Protein AF-A0A9D0UP54-F1 (afdb_monomer_lite)

Foldseek 3Di:
DDDDDDDDDDDDDDDDDDDDDDDDDDPPPPPPPPDDPDDPDPPCVVVPPPPPDQPADPVVVVDPDPDDDDAAADQFAALVVVLVDCDFFPPWHLFDWDDDVLAIDGDDTAQCVHPPQHEDDDQRPPDHLNRLSNDDPCPRHFLSSLLSRLSRRQRVQPSRFNAHSVRSNVLVVCCNVVVDHSVRSNVVSVSRHD

Structure (mmCIF, N/CA/C/O backbone):
data_AF-A0A9D0UP54-F1
#
_entry.id   AF-A0A9D0UP54-F1
#
loop_
_atom_site.group_PDB
_atom_site.id
_atom_site.type_symbol
_atom_site.label_atom_id
_atom_site.label_alt_id
_atom_site.label_comp_id
_atom_site.label_asym_id
_atom_site.label_entity_id
_atom_site.label_seq_id
_atom_site.pdbx_PDB_ins_code
_atom_site.Cartn_x
_atom_site.Cartn_y
_atom_site.Cartn_z
_atom_site.occupancy
_atom_site.B_iso_or_equiv
_atom_site.auth_seq_id
_atom_site.auth_comp_id
_atom_site.auth_asym_id
_atom_site.auth_atom_id
_atom_site.pdbx_PDB_model_num
ATOM 1 N N . MET A 1 1 ? -89.322 -45.031 -5.281 1.00 35.88 1 MET A N 1
ATOM 2 C CA . MET A 1 1 ? -89.678 -45.342 -6.677 1.00 35.88 1 MET A CA 1
ATOM 3 C C . MET A 1 1 ? -88.460 -45.247 -7.592 1.00 35.88 1 MET A C 1
ATOM 5 O O . MET A 1 1 ? -88.349 -44.273 -8.318 1.00 35.88 1 MET A O 1
ATOM 9 N N . ASP A 1 2 ? -87.508 -46.190 -7.596 1.00 39.09 2 ASP A N 1
ATOM 10 C CA . ASP A 1 2 ? -87.124 -47.196 -6.579 1.00 39.09 2 ASP A CA 1
ATOM 11 C C . ASP A 1 2 ? -85.694 -47.736 -6.821 1.00 39.09 2 ASP A C 1
ATOM 13 O O . ASP A 1 2 ? -85.201 -47.693 -7.940 1.00 39.09 2 ASP A O 1
ATOM 17 N N . GLN A 1 3 ? -85.064 -48.198 -5.729 1.00 38.16 3 GLN A N 1
ATOM 18 C CA . GLN A 1 3 ? -84.148 -49.353 -5.572 1.00 38.16 3 GLN A CA 1
ATOM 19 C C . GLN A 1 3 ? -83.095 -49.677 -6.675 1.00 38.16 3 GLN A C 1
ATOM 21 O O . GLN A 1 3 ? -83.450 -50.050 -7.782 1.00 38.16 3 GLN A O 1
ATOM 26 N N . GLN A 1 4 ? -81.783 -49.552 -6.375 1.00 41.97 4 GLN A N 1
ATOM 27 C CA . GLN A 1 4 ? -80.824 -50.652 -6.030 1.00 41.97 4 GLN A CA 1
ATOM 28 C C . GLN A 1 4 ? -80.207 -51.384 -7.262 1.00 41.97 4 GLN A C 1
ATOM 30 O O . GLN A 1 4 ? -80.728 -51.252 -8.359 1.00 41.97 4 GLN A O 1
ATOM 35 N N . HIS A 1 5 ? -79.074 -52.114 -7.210 1.00 38.25 5 HIS A N 1
ATOM 36 C CA . HIS A 1 5 ? -78.206 -52.587 -6.105 1.00 38.25 5 HIS A CA 1
ATOM 37 C C . HIS A 1 5 ? -76.699 -52.612 -6.514 1.00 38.25 5 HIS A C 1
ATOM 39 O O . HIS A 1 5 ? -76.382 -52.384 -7.680 1.00 38.25 5 HIS A O 1
ATOM 45 N N . ASN A 1 6 ? -75.789 -52.901 -5.568 1.00 42.97 6 ASN A N 1
ATOM 46 C CA . ASN A 1 6 ? -74.314 -52.902 -5.721 1.00 42.97 6 ASN A CA 1
ATOM 47 C C . ASN A 1 6 ? -73.701 -54.241 -6.210 1.00 42.97 6 ASN A C 1
ATOM 49 O O . ASN A 1 6 ? -74.421 -55.231 -6.346 1.00 42.97 6 ASN A O 1
ATOM 53 N N . ASN A 1 7 ? -72.373 -54.241 -6.455 1.00 39.09 7 ASN A N 1
ATOM 54 C CA . ASN A 1 7 ? -71.297 -55.068 -5.828 1.00 39.09 7 ASN A CA 1
ATOM 55 C C . ASN A 1 7 ? -69.961 -54.769 -6.593 1.00 39.09 7 ASN A C 1
ATOM 57 O O . ASN A 1 7 ? -70.008 -54.720 -7.821 1.00 39.09 7 ASN A O 1
ATOM 61 N N . ASP A 1 8 ? -68.792 -54.386 -6.036 1.00 39.44 8 ASP A N 1
ATOM 62 C CA . ASP A 1 8 ? -67.936 -54.910 -4.927 1.00 39.44 8 ASP A CA 1
ATOM 63 C C . ASP A 1 8 ? -67.194 -56.220 -5.331 1.00 39.44 8 ASP A C 1
ATOM 65 O O . ASP A 1 8 ?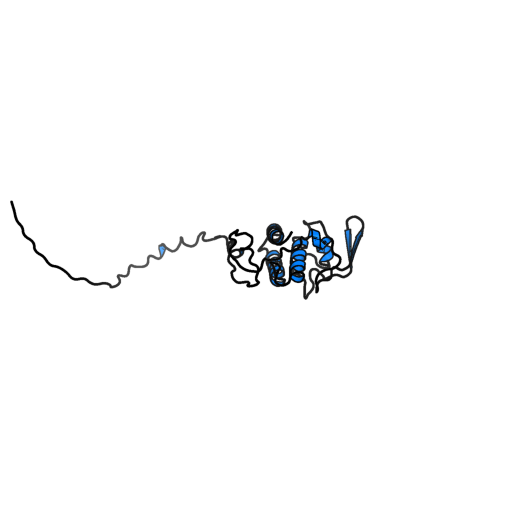 -67.851 -57.096 -5.890 1.00 39.44 8 ASP A O 1
ATOM 69 N N . GLU A 1 9 ? -65.881 -56.506 -5.155 1.00 43.44 9 GLU A N 1
ATOM 70 C CA . GLU A 1 9 ? -64.597 -55.884 -4.674 1.00 43.44 9 GLU A CA 1
ATOM 71 C C . GLU A 1 9 ? -63.415 -56.749 -5.263 1.00 43.44 9 GLU A C 1
ATOM 73 O O . GLU A 1 9 ? -63.687 -57.861 -5.719 1.00 43.44 9 GLU A O 1
ATOM 78 N N . ASP A 1 10 ? -62.091 -56.470 -5.298 1.00 37.31 10 ASP A N 1
ATOM 79 C CA . ASP A 1 10 ? -61.204 -55.280 -5.166 1.00 37.31 10 ASP A CA 1
ATOM 80 C C . ASP A 1 10 ? -59.847 -55.521 -5.936 1.00 37.31 10 ASP A C 1
ATOM 82 O O . ASP A 1 10 ? -59.851 -55.495 -7.169 1.00 37.31 10 ASP A O 1
ATOM 86 N N . ALA A 1 11 ? -58.689 -55.760 -5.275 1.00 40.12 11 ALA A N 1
ATOM 87 C CA . ALA A 1 11 ? -57.321 -55.642 -5.847 1.00 40.12 11 ALA A CA 1
ATOM 88 C C . ALA A 1 11 ? -56.342 -56.806 -5.478 1.00 40.12 11 ALA A C 1
ATOM 90 O O . ALA A 1 11 ? -56.763 -57.745 -4.797 1.00 40.12 11 ALA A O 1
ATOM 91 N N . PRO A 1 12 ? -55.056 -56.834 -5.953 1.00 41.00 12 PRO A N 1
ATOM 92 C CA . PRO A 1 12 ? -53.969 -55.992 -5.390 1.00 41.00 12 PRO A CA 1
ATOM 93 C C . PRO A 1 12 ? -52.840 -55.517 -6.369 1.00 41.00 12 PRO A C 1
ATOM 95 O O . PRO A 1 12 ? -52.752 -55.929 -7.521 1.00 41.00 12 PRO A O 1
ATOM 98 N N . LYS A 1 13 ? -51.909 -54.673 -5.871 1.00 41.22 13 LYS A N 1
ATOM 99 C CA . LYS A 1 13 ? -50.563 -54.334 -6.445 1.00 41.22 13 LYS A CA 1
ATOM 100 C C . LYS A 1 13 ? -49.469 -55.235 -5.809 1.00 41.22 13 LYS A C 1
ATOM 102 O O . LYS A 1 13 ? -49.734 -55.669 -4.687 1.00 41.22 13 LYS A O 1
ATOM 107 N N . PRO A 1 14 ? -48.255 -55.505 -6.385 1.00 41.16 14 PRO A N 1
ATOM 108 C CA . PRO A 1 14 ? -47.336 -54.642 -7.181 1.00 41.16 14 PRO A CA 1
ATOM 109 C C . PRO A 1 14 ? -46.913 -55.304 -8.546 1.00 41.16 14 PRO A C 1
ATOM 111 O O . PRO A 1 14 ? -47.810 -55.864 -9.159 1.00 41.16 14 PRO A O 1
ATOM 114 N N . SER A 1 15 ? -45.710 -55.285 -9.178 1.00 35.00 15 SER A N 1
ATOM 115 C CA . SER A 1 15 ? -44.307 -54.867 -8.882 1.00 35.00 15 SER A CA 1
ATOM 116 C C . SER A 1 15 ? -43.440 -54.572 -10.154 1.00 35.00 15 SER A C 1
ATOM 118 O O . SER A 1 15 ? -43.970 -54.493 -11.258 1.00 35.00 15 SER A O 1
ATOM 120 N N . VAL A 1 16 ? -42.123 -54.323 -9.981 1.00 41.22 16 VAL A N 1
ATOM 121 C CA . VAL A 1 16 ? -41.093 -53.756 -10.915 1.00 41.22 16 VAL A CA 1
ATOM 122 C C . VAL A 1 16 ? -39.679 -54.195 -10.414 1.00 41.22 16 VAL A C 1
ATOM 124 O O . VAL A 1 16 ? -39.618 -54.431 -9.202 1.00 41.22 16 VAL A O 1
ATOM 127 N N . PRO A 1 17 ? -38.534 -54.253 -11.171 1.00 47.16 17 PRO A N 1
ATOM 128 C CA . PRO A 1 17 ? -38.210 -54.031 -12.612 1.00 47.16 17 PRO A CA 1
ATOM 129 C C . PRO A 1 17 ? -37.503 -55.244 -13.311 1.00 47.16 17 PRO A C 1
ATOM 131 O O . PRO A 1 17 ? -37.316 -56.267 -12.663 1.00 47.16 17 PRO A O 1
ATOM 134 N N . ALA A 1 18 ? -36.994 -55.098 -14.563 1.00 35.91 18 ALA A N 1
ATOM 135 C CA . ALA A 1 18 ? -35.631 -55.547 -14.982 1.00 35.91 18 ALA A CA 1
ATOM 136 C C . ALA A 1 18 ? -35.197 -55.200 -16.445 1.00 35.91 18 ALA A C 1
ATOM 138 O O . ALA A 1 18 ? -36.006 -55.078 -17.354 1.00 35.91 18 ALA A O 1
ATOM 139 N N . GLN A 1 19 ? -33.871 -55.079 -16.590 1.00 31.38 19 GLN A N 1
ATOM 140 C CA . GLN A 1 19 ? -32.915 -54.770 -17.679 1.00 31.38 19 GLN A CA 1
ATOM 141 C C . GLN A 1 19 ? -33.052 -55.206 -19.174 1.00 31.38 19 GLN A C 1
ATOM 143 O O . GLN A 1 19 ? -33.603 -56.240 -19.524 1.00 31.38 19 GLN A O 1
ATOM 148 N N . ASP A 1 20 ? -32.317 -54.421 -19.989 1.00 35.28 20 ASP A N 1
ATOM 149 C CA . ASP A 1 20 ? -31.461 -54.725 -21.165 1.00 35.28 20 ASP A CA 1
ATOM 150 C C . ASP A 1 20 ? -31.966 -55.277 -22.517 1.00 35.28 20 ASP A C 1
ATOM 152 O O . ASP A 1 20 ? -32.527 -56.358 -22.662 1.00 35.28 20 ASP A O 1
ATOM 156 N N . THR A 1 21 ? -31.530 -54.584 -23.580 1.00 35.91 21 THR A N 1
ATOM 157 C CA . THR A 1 21 ? -31.178 -55.166 -24.889 1.00 35.91 21 THR A CA 1
ATOM 158 C C . THR A 1 21 ? -30.117 -54.280 -25.558 1.00 35.91 21 THR A C 1
ATOM 160 O O . THR A 1 21 ? -30.376 -53.115 -25.868 1.00 35.91 21 THR A O 1
ATOM 163 N N . HIS A 1 22 ? -28.919 -54.822 -25.803 1.00 39.44 22 HIS A N 1
ATOM 164 C CA . HIS A 1 22 ? -27.820 -54.100 -26.457 1.00 39.44 22 HIS A CA 1
ATOM 165 C C . HIS A 1 22 ? -28.211 -53.585 -27.857 1.00 39.44 22 HIS A C 1
ATOM 167 O O . HIS A 1 22 ? -28.637 -54.360 -28.714 1.00 39.44 22 HIS A O 1
ATOM 173 N N . LYS A 1 23 ? -27.951 -52.300 -28.137 1.00 45.25 23 LYS A N 1
ATOM 174 C CA . LYS A 1 23 ? -27.894 -51.763 -29.509 1.00 45.25 23 LYS A CA 1
ATOM 175 C C . LYS A 1 23 ? -26.437 -51.539 -29.940 1.00 45.25 23 LYS A C 1
ATOM 177 O O . LYS A 1 23 ? -25.661 -51.023 -29.135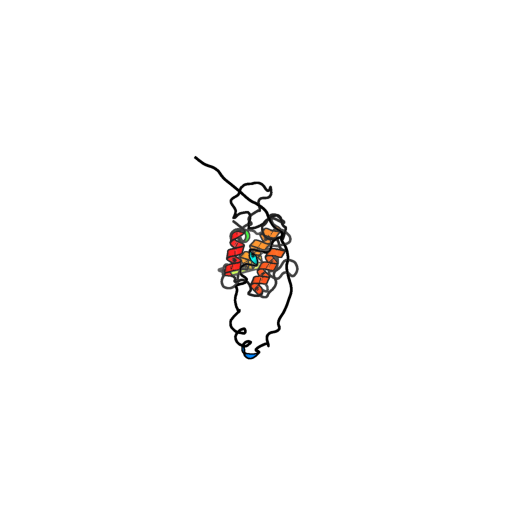 1.00 45.25 23 LYS A O 1
ATOM 182 N N . PRO A 1 24 ? -26.051 -51.883 -31.186 1.00 46.53 24 PRO A N 1
ATOM 183 C CA . PRO A 1 24 ? -24.706 -51.622 -31.692 1.00 46.53 24 PRO A CA 1
ATOM 184 C C . PRO A 1 24 ? -24.334 -50.134 -31.642 1.00 46.53 24 PRO A C 1
ATOM 186 O O . PRO A 1 24 ? -25.125 -49.265 -32.009 1.00 46.53 24 PRO A O 1
ATOM 189 N N . PHE A 1 25 ? -23.110 -49.852 -31.202 1.00 45.56 25 PHE A N 1
ATOM 190 C CA . PHE A 1 25 ? -22.557 -48.503 -31.121 1.00 45.56 25 PHE A CA 1
ATOM 191 C C . PHE A 1 25 ? -22.152 -48.007 -32.519 1.00 45.56 25 PHE A C 1
ATOM 193 O O . PHE A 1 25 ? -21.208 -48.531 -33.103 1.00 45.56 25 PHE A O 1
ATOM 200 N N . ASP A 1 26 ? -22.849 -46.995 -33.044 1.00 49.47 26 ASP A N 1
ATOM 201 C CA . ASP A 1 26 ? -22.494 -46.285 -34.284 1.00 49.47 26 ASP A CA 1
ATOM 202 C C . ASP A 1 26 ? -21.348 -45.285 -34.005 1.00 49.47 26 ASP A C 1
ATOM 204 O O . ASP A 1 26 ? -21.583 -44.234 -33.392 1.00 49.47 26 ASP A O 1
ATOM 208 N N . PRO A 1 27 ? -20.100 -45.562 -34.439 1.00 48.78 27 PRO A N 1
ATOM 209 C CA . PRO A 1 27 ? -18.958 -44.710 -34.120 1.00 48.78 27 PRO A CA 1
ATOM 210 C C . PRO A 1 27 ? -18.944 -43.405 -34.931 1.00 48.78 27 PRO A C 1
ATOM 212 O O . PRO A 1 27 ? -18.211 -42.475 -34.581 1.00 48.78 27 PRO A O 1
ATOM 215 N N . SER A 1 28 ? -19.743 -43.294 -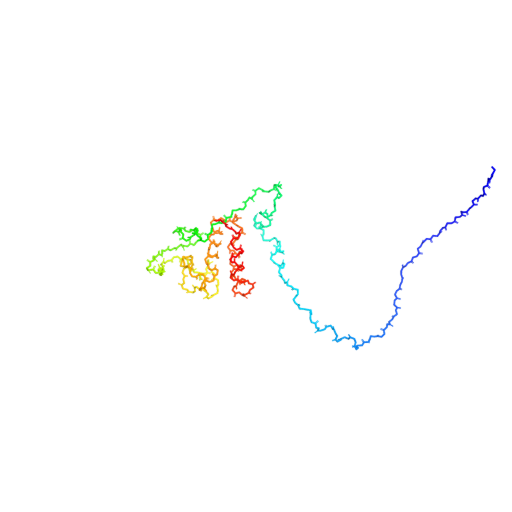35.999 1.00 46.81 28 SER A N 1
ATOM 216 C CA . SER A 1 28 ? -19.670 -42.173 -36.942 1.00 46.81 28 SER A CA 1
ATOM 217 C C . SER A 1 28 ? -20.243 -40.869 -36.377 1.00 46.81 28 SER A C 1
ATOM 219 O O . SER A 1 28 ? -19.974 -39.791 -36.910 1.00 46.81 28 SER A O 1
ATOM 221 N N . ARG A 1 29 ? -21.003 -40.931 -35.277 1.00 52.19 29 ARG A N 1
ATOM 222 C CA . ARG A 1 29 ? -21.659 -39.762 -34.657 1.00 52.19 29 ARG A CA 1
ATOM 223 C C . ARG A 1 29 ? -20.758 -38.984 -33.690 1.00 52.19 29 ARG A C 1
ATOM 225 O O . ARG A 1 29 ? -21.137 -37.915 -33.217 1.00 52.19 29 ARG A O 1
ATOM 232 N N . ARG A 1 30 ? -19.535 -39.457 -33.419 1.00 56.28 30 ARG A N 1
ATOM 233 C CA . ARG A 1 30 ? -18.634 -38.893 -32.391 1.00 56.28 30 ARG A CA 1
ATOM 234 C C . ARG A 1 30 ? -17.676 -37.797 -32.897 1.00 56.28 30 ARG A C 1
ATOM 236 O O . ARG A 1 30 ? -16.530 -37.733 -32.456 1.00 56.28 30 ARG A O 1
ATOM 243 N N . ARG A 1 31 ? -18.120 -36.931 -33.823 1.00 53.88 31 ARG A N 1
ATOM 244 C CA . ARG A 1 31 ? -17.289 -35.850 -34.416 1.00 53.88 31 ARG A CA 1
ATOM 245 C C . ARG A 1 31 ? -17.827 -34.414 -34.296 1.00 53.88 31 ARG A C 1
ATOM 247 O O . ARG A 1 31 ? -17.121 -33.498 -34.697 1.00 53.88 31 ARG A O 1
ATOM 254 N N . LEU A 1 32 ? -18.994 -34.191 -33.681 1.00 54.62 32 LEU A N 1
ATOM 255 C CA . LEU A 1 32 ? -19.574 -32.846 -33.471 1.00 54.62 32 LEU A CA 1
ATOM 256 C C . LEU A 1 32 ? -19.642 -32.400 -31.994 1.00 54.62 32 LEU A C 1
ATOM 258 O O . LEU A 1 32 ? -20.362 -31.474 -31.652 1.00 54.62 32 LEU A O 1
ATOM 262 N N . ALA A 1 33 ? -18.835 -33.015 -31.123 1.00 51.38 33 ALA A N 1
ATOM 263 C CA . ALA A 1 33 ? -18.652 -32.619 -29.718 1.00 51.38 33 ALA A CA 1
ATOM 264 C C . ALA A 1 33 ? -17.216 -32.114 -29.441 1.00 51.38 33 ALA A C 1
ATOM 266 O O . ALA A 1 33 ? -16.618 -32.418 -28.411 1.00 51.38 33 ALA A O 1
ATOM 267 N N . LYS A 1 34 ? -16.626 -31.397 -30.409 1.00 51.34 34 LYS A N 1
ATOM 268 C CA . LYS A 1 34 ? -15.273 -30.807 -30.330 1.00 51.34 34 LYS A CA 1
ATOM 269 C C . LYS A 1 34 ? -15.216 -29.342 -30.798 1.00 51.34 34 LYS A C 1
ATOM 271 O O . LYS A 1 34 ? -14.160 -28.857 -31.188 1.00 51.34 34 LYS A O 1
ATOM 276 N N . ALA A 1 35 ? -16.345 -28.638 -30.741 1.00 46.25 35 ALA A N 1
ATOM 277 C CA . ALA A 1 35 ? -16.448 -27.223 -31.081 1.00 46.25 35 ALA A CA 1
ATOM 278 C C . ALA A 1 35 ? -17.107 -26.437 -29.935 1.00 46.25 35 ALA A C 1
ATOM 280 O O . ALA A 1 35 ? -18.207 -26.774 -29.509 1.00 46.25 35 ALA A O 1
ATOM 281 N N . GLY A 1 36 ? -16.448 -25.373 -29.469 1.00 50.25 36 GLY A N 1
ATOM 282 C CA . GLY A 1 36 ? -17.135 -24.220 -28.872 1.00 50.25 36 GLY A CA 1
ATOM 283 C C . GLY A 1 36 ? -17.597 -24.278 -27.411 1.00 50.25 36 GLY A C 1
ATOM 284 O O . GLY A 1 36 ? -18.242 -23.329 -26.984 1.00 50.25 36 GLY A O 1
ATOM 285 N N . ALA A 1 37 ? -17.260 -25.295 -26.611 1.00 50.88 37 ALA A N 1
ATOM 286 C CA . ALA A 1 37 ? -17.472 -25.242 -25.155 1.00 50.88 37 ALA A CA 1
ATOM 287 C C . ALA A 1 37 ? -16.384 -24.382 -24.471 1.00 50.88 37 ALA A C 1
ATOM 289 O O . ALA A 1 37 ? -15.506 -24.900 -23.783 1.00 50.88 37 ALA A O 1
ATOM 290 N N . VAL A 1 38 ? -16.398 -23.071 -24.731 1.00 51.25 38 VAL A N 1
ATOM 291 C CA . VAL A 1 38 ? -15.386 -22.097 -24.287 1.00 51.25 38 VAL A CA 1
ATOM 292 C C . VAL A 1 38 ? -16.088 -20.848 -23.740 1.00 51.25 38 VAL A C 1
ATOM 294 O O . VAL A 1 38 ? -17.079 -20.403 -24.308 1.00 51.25 38 VAL A O 1
ATOM 297 N N . CYS A 1 39 ? -15.562 -20.287 -22.647 1.00 52.50 39 CYS A N 1
ATOM 298 C CA . CYS A 1 39 ? -16.056 -19.070 -21.985 1.00 52.50 39 CYS A CA 1
ATOM 299 C C . CYS A 1 39 ? -17.501 -19.123 -21.445 1.00 52.50 39 CYS A C 1
ATOM 301 O O . CYS A 1 39 ? -18.331 -18.274 -21.762 1.00 52.50 39 CYS A O 1
ATOM 303 N N . VAL A 1 40 ? -17.746 -20.006 -20.468 1.00 51.53 40 VAL A N 1
ATOM 304 C CA . VAL A 1 40 ? -18.494 -19.537 -19.286 1.00 51.53 40 VAL A CA 1
ATOM 305 C C . VAL A 1 40 ? -17.548 -18.594 -18.527 1.00 51.53 40 VAL A C 1
ATOM 307 O O . VAL A 1 40 ? -16.457 -19.038 -18.161 1.00 51.53 40 VAL A O 1
ATOM 310 N N . PRO A 1 41 ? -17.886 -17.311 -18.315 1.00 46.31 41 PRO A N 1
ATOM 311 C CA . PRO A 1 41 ? -17.015 -16.404 -17.579 1.00 46.31 41 PRO A CA 1
ATOM 312 C C . PRO A 1 41 ? -16.987 -16.781 -16.093 1.00 46.31 41 PRO A C 1
ATOM 314 O O . PRO A 1 41 ? -18.016 -16.785 -15.419 1.00 46.31 41 PRO A O 1
ATOM 317 N N . LEU A 1 42 ? -15.792 -17.036 -15.557 1.00 52.91 42 LEU A N 1
ATOM 318 C CA . LEU A 1 42 ? -15.535 -17.340 -14.139 1.00 52.91 42 LEU A CA 1
ATOM 319 C C . LEU A 1 42 ? -15.625 -16.087 -13.233 1.00 52.91 42 LEU A C 1
ATOM 321 O O . LEU A 1 42 ? -14.904 -15.939 -12.255 1.00 52.91 42 LEU A O 1
ATOM 325 N N . LEU A 1 43 ? -16.553 -15.175 -13.533 1.00 52.34 43 LEU A N 1
ATOM 326 C CA . LEU A 1 43 ? -16.745 -13.910 -12.811 1.00 52.34 43 LEU A CA 1
ATOM 327 C C . LEU A 1 43 ? -17.512 -14.062 -11.481 1.00 52.34 43 LEU A C 1
ATOM 329 O O . LEU A 1 43 ? -17.663 -13.093 -10.745 1.00 52.34 43 LEU A O 1
ATOM 333 N N . MET A 1 44 ? -17.971 -15.270 -11.130 1.00 49.72 44 MET A N 1
ATOM 334 C CA . MET A 1 44 ? -18.644 -15.536 -9.846 1.00 49.72 44 MET A CA 1
ATOM 335 C C . MET A 1 44 ? -17.711 -16.032 -8.725 1.00 49.72 44 MET A C 1
ATOM 337 O O . MET A 1 44 ? -18.140 -16.117 -7.575 1.00 49.72 44 MET A O 1
ATOM 341 N N . THR A 1 45 ? -16.428 -16.303 -8.995 1.00 49.22 45 THR A N 1
ATOM 342 C CA . THR A 1 45 ? -15.472 -16.802 -7.978 1.00 49.22 45 THR A CA 1
ATOM 343 C C . THR A 1 45 ? -14.858 -15.739 -7.060 1.00 49.22 45 THR A C 1
ATOM 345 O O . THR A 1 45 ? -14.019 -16.087 -6.231 1.00 49.22 45 THR A O 1
ATOM 348 N N . LEU A 1 46 ? -15.289 -14.472 -7.142 1.00 49.88 46 LEU A N 1
ATOM 349 C CA . LEU A 1 46 ? -15.024 -13.468 -6.095 1.00 49.88 46 LEU A CA 1
ATOM 350 C C . LEU A 1 46 ? -16.244 -13.234 -5.186 1.00 49.88 46 LEU A C 1
ATOM 352 O O . LEU A 1 46 ? -16.086 -13.089 -3.980 1.00 49.88 46 LEU A O 1
ATOM 356 N N . ALA A 1 47 ? -17.462 -13.303 -5.735 1.00 44.31 47 ALA A N 1
ATOM 357 C CA . ALA A 1 47 ? -18.705 -13.226 -4.959 1.00 44.31 47 ALA A CA 1
ATOM 358 C C . ALA A 1 47 ? -18.962 -14.471 -4.085 1.00 44.31 47 ALA A C 1
ATOM 360 O O . ALA A 1 47 ? -19.799 -14.430 -3.189 1.00 44.31 47 ALA A O 1
ATOM 361 N N . ASN A 1 48 ? -18.263 -15.582 -4.354 1.00 47.22 48 ASN A N 1
ATOM 362 C CA . ASN A 1 48 ? -18.545 -16.890 -3.763 1.00 47.22 48 ASN A CA 1
ATOM 363 C C . ASN A 1 48 ? -17.298 -17.579 -3.162 1.00 47.22 48 ASN A C 1
ATOM 365 O O . ASN A 1 48 ? -17.115 -18.787 -3.313 1.00 47.22 48 ASN A O 1
ATOM 369 N N . ARG A 1 49 ? -16.431 -16.812 -2.477 1.00 52.12 49 ARG A N 1
ATOM 370 C CA . ARG A 1 49 ? -15.434 -17.335 -1.515 1.00 52.12 49 ARG A CA 1
ATOM 371 C C . ARG A 1 49 ? -15.959 -17.153 -0.073 1.00 52.12 49 ARG A C 1
ATOM 373 O O . ARG A 1 49 ? -15.548 -16.203 0.593 1.00 52.12 49 ARG A O 1
ATOM 380 N N . PRO A 1 50 ? -16.875 -18.001 0.436 1.00 51.16 50 PRO A N 1
ATOM 381 C CA . PRO A 1 50 ? -17.227 -17.967 1.854 1.00 51.16 50 PRO A CA 1
ATOM 382 C C . PRO A 1 50 ? -16.013 -18.333 2.730 1.00 51.16 50 PRO A C 1
ATOM 384 O O . PRO A 1 50 ? -15.121 -19.061 2.300 1.00 51.16 50 PRO A O 1
ATOM 387 N N . ALA A 1 51 ? -16.021 -17.865 3.981 1.00 48.06 51 ALA A N 1
ATOM 388 C CA . ALA A 1 51 ? -15.075 -18.238 5.041 1.00 48.06 51 ALA A CA 1
ATOM 389 C C . ALA A 1 51 ? -13.589 -17.827 4.870 1.00 48.06 51 ALA A C 1
ATOM 391 O O . ALA A 1 51 ? -12.691 -18.573 5.254 1.00 48.06 51 ALA A O 1
ATOM 392 N N . TRP A 1 52 ? -13.313 -16.585 4.455 1.00 47.53 52 TRP A N 1
ATOM 393 C CA . TRP A 1 52 ? -12.154 -15.851 5.005 1.00 47.53 52 TRP A CA 1
ATOM 394 C C . TRP A 1 52 ? -12.616 -15.149 6.290 1.00 47.53 52 TRP A C 1
ATOM 396 O O . TRP A 1 52 ? -12.998 -13.982 6.278 1.00 47.53 52 TRP A O 1
ATOM 406 N N . ALA A 1 53 ? -12.698 -15.916 7.382 1.00 40.81 53 ALA A N 1
ATOM 407 C CA . ALA A 1 53 ? -13.435 -15.561 8.598 1.00 40.81 53 ALA A CA 1
ATOM 408 C C . ALA A 1 53 ? -12.689 -14.582 9.529 1.00 40.81 53 ALA A C 1
ATOM 410 O O . ALA A 1 53 ? -12.366 -14.903 10.670 1.00 40.81 53 ALA A O 1
ATOM 411 N N . HIS A 1 54 ? -12.481 -13.360 9.047 1.00 49.50 54 HIS A N 1
ATOM 412 C CA . HIS A 1 54 ? -12.424 -12.175 9.907 1.00 49.50 54 HIS A CA 1
ATOM 413 C C . HIS A 1 54 ? -13.838 -11.576 9.987 1.00 49.50 54 HIS A C 1
ATOM 415 O O . HIS A 1 54 ? -14.680 -11.883 9.141 1.00 49.50 54 HIS A O 1
ATOM 421 N N . HIS A 1 55 ? -14.143 -10.752 10.994 1.00 53.56 55 HIS A N 1
ATOM 422 C CA . HIS A 1 55 ? -15.530 -10.370 11.323 1.00 53.56 55 HIS A CA 1
ATOM 423 C C . HIS A 1 55 ? -16.247 -9.488 10.277 1.00 53.56 55 HIS A C 1
ATOM 425 O O . HIS A 1 55 ? -17.395 -9.104 10.485 1.00 53.56 55 HIS A O 1
ATOM 431 N N . CYS A 1 56 ? -15.604 -9.201 9.142 1.00 58.56 56 CYS A N 1
ATOM 432 C CA . CYS A 1 56 ? -16.020 -8.196 8.178 1.00 58.56 56 CYS A CA 1
ATOM 433 C C . CYS A 1 56 ? -16.230 -8.746 6.766 1.00 58.56 56 CYS A C 1
ATOM 435 O O . CYS A 1 56 ? -15.310 -8.801 5.953 1.00 58.56 56 CYS A O 1
ATOM 437 N N . SER A 1 57 ? -17.482 -9.093 6.452 1.00 55.97 57 SER A N 1
ATOM 438 C CA . SER A 1 57 ? -17.910 -9.386 5.080 1.00 55.97 57 SER A CA 1
ATOM 439 C C . SER A 1 57 ? -18.425 -8.129 4.378 1.00 55.97 57 SER A C 1
ATOM 441 O O . SER A 1 57 ? -19.350 -7.473 4.862 1.00 55.97 57 SER A O 1
ATOM 443 N N . LEU A 1 58 ? -17.928 -7.869 3.163 1.00 53.69 58 LEU A N 1
ATOM 444 C CA . LEU A 1 58 ? -18.481 -6.850 2.258 1.00 53.69 58 LEU A CA 1
ATOM 445 C C . LEU A 1 58 ? -19.976 -7.079 1.939 1.00 53.69 58 LEU A C 1
ATOM 447 O O . LEU A 1 58 ? -20.672 -6.141 1.571 1.00 53.69 58 LEU A O 1
ATOM 451 N N . SER A 1 59 ? -20.512 -8.289 2.130 1.00 51.31 59 SER A N 1
ATOM 452 C CA . SER A 1 59 ? -21.943 -8.556 1.929 1.00 51.31 59 SER A CA 1
ATOM 453 C C . SER A 1 59 ? -22.860 -7.895 2.970 1.00 51.31 59 SER A C 1
ATOM 455 O O . SER A 1 59 ? -24.064 -7.810 2.738 1.00 51.31 59 SER A O 1
ATOM 457 N N . GLN A 1 60 ? -22.336 -7.456 4.123 1.00 48.75 60 GLN A N 1
ATOM 458 C CA . GLN A 1 60 ? -23.165 -6.927 5.215 1.00 48.75 60 GLN A CA 1
ATOM 459 C C . GLN A 1 60 ? -23.495 -5.433 5.069 1.00 48.75 60 GLN A C 1
ATOM 461 O O . GLN A 1 60 ? -24.605 -5.040 5.411 1.00 48.75 60 GLN A O 1
ATOM 466 N N . TRP A 1 61 ? -22.605 -4.602 4.509 1.00 48.97 61 TRP A N 1
ATOM 467 C CA . TRP A 1 61 ? -22.894 -3.165 4.332 1.00 48.97 61 TRP A CA 1
ATOM 468 C C . TRP A 1 61 ? -23.859 -2.874 3.174 1.00 48.97 61 TRP A C 1
ATOM 470 O O . TRP A 1 61 ? -24.533 -1.847 3.179 1.00 48.97 61 TRP A O 1
ATOM 480 N N . GLN A 1 62 ? -23.971 -3.788 2.205 1.00 47.62 62 GLN A N 1
ATOM 481 C CA . GLN A 1 62 ? -24.864 -3.649 1.049 1.00 47.62 62 GLN A CA 1
ATOM 482 C C . GLN A 1 62 ? -26.289 -4.196 1.300 1.00 47.62 62 GLN A C 1
ATOM 484 O O . GLN A 1 62 ? -27.176 -4.021 0.466 1.00 47.62 62 GLN A O 1
ATOM 489 N N . SER A 1 63 ? -26.533 -4.846 2.445 1.00 48.19 63 SER A N 1
ATOM 490 C CA . SER A 1 63 ? -27.808 -5.488 2.793 1.00 48.19 63 SER A CA 1
ATOM 491 C C . SER A 1 63 ? -28.479 -4.780 3.973 1.00 48.19 63 SER A C 1
ATOM 493 O O . SER A 1 63 ? -28.162 -5.050 5.129 1.00 48.19 63 SER A O 1
ATOM 495 N N . GLY A 1 64 ? -29.465 -3.921 3.694 1.00 45.25 64 GLY A N 1
ATOM 496 C CA . GLY A 1 64 ? -30.181 -3.092 4.682 1.00 45.25 64 GLY A CA 1
ATOM 497 C C . GLY A 1 64 ? -31.097 -3.824 5.682 1.00 45.25 64 GLY A C 1
ATOM 498 O O . GLY A 1 64 ? -32.077 -3.243 6.140 1.00 45.25 64 GLY A O 1
ATOM 499 N N . ASN A 1 65 ? -30.821 -5.086 6.019 1.00 47.22 65 ASN A N 1
ATOM 500 C CA . ASN A 1 65 ? -31.592 -5.864 6.988 1.00 47.22 65 ASN A CA 1
ATOM 501 C C . ASN A 1 65 ? -31.016 -5.704 8.408 1.00 47.22 65 ASN A C 1
ATOM 503 O O . ASN A 1 65 ? -30.172 -6.488 8.845 1.00 47.22 65 ASN A O 1
ATOM 507 N N . MET A 1 66 ? -31.462 -4.675 9.133 1.00 50.78 66 MET A N 1
ATOM 508 C CA . MET A 1 66 ? -31.060 -4.432 10.524 1.00 50.78 66 MET A CA 1
ATOM 509 C C . MET A 1 66 ? -31.657 -5.480 11.479 1.00 50.78 66 MET A C 1
ATOM 511 O O . MET A 1 66 ? -32.729 -5.291 12.050 1.00 50.78 66 MET A O 1
ATOM 515 N N . SER A 1 67 ? -30.949 -6.591 11.682 1.00 51.34 67 SER A N 1
ATOM 516 C CA . SER A 1 67 ? -31.281 -7.611 12.688 1.00 51.34 67 SER A CA 1
ATOM 517 C C . SER A 1 67 ? -30.022 -8.275 13.252 1.00 51.34 67 SER A C 1
ATOM 519 O O . SER A 1 67 ? -29.718 -9.414 12.932 1.00 51.34 67 SER A O 1
ATOM 521 N N . GLN A 1 68 ? -29.319 -7.520 14.107 1.00 48.56 68 GLN A N 1
ATOM 522 C CA . GLN A 1 68 ? -28.251 -7.952 15.026 1.00 48.56 68 GLN A CA 1
ATOM 523 C C . GLN A 1 68 ? -27.082 -8.772 14.441 1.00 48.56 68 GLN A C 1
ATOM 525 O O . GLN A 1 68 ? -27.186 -9.976 14.276 1.00 48.56 68 GLN A O 1
ATOM 530 N N . HIS A 1 69 ? -25.895 -8.163 14.361 1.00 43.03 69 HIS A N 1
ATOM 531 C CA . HIS A 1 69 ? -24.666 -8.755 14.913 1.00 43.03 69 HIS A CA 1
ATOM 532 C C . HIS A 1 69 ? -23.702 -7.624 15.307 1.00 43.03 69 HIS A C 1
ATOM 534 O O . HIS A 1 69 ? -23.654 -6.581 14.660 1.00 43.03 69 HIS A O 1
ATOM 540 N N . ASN A 1 70 ? -22.997 -7.781 16.430 1.00 46.34 70 ASN A N 1
ATOM 541 C CA . ASN A 1 70 ? -22.483 -6.645 17.209 1.00 46.34 70 ASN A CA 1
ATOM 542 C C . ASN A 1 70 ? -21.066 -6.174 16.816 1.00 46.34 70 ASN A C 1
ATOM 544 O O . ASN A 1 70 ? -20.281 -5.803 17.685 1.00 46.34 70 ASN A O 1
ATOM 548 N N . HIS A 1 71 ? -20.730 -6.223 15.525 1.00 54.16 71 HIS A N 1
ATOM 549 C CA . HIS A 1 71 ? -19.433 -5.794 14.993 1.00 54.16 71 HIS A CA 1
ATOM 550 C C . HIS A 1 71 ? -19.659 -5.071 13.661 1.00 54.16 71 HIS A C 1
ATOM 552 O O . HIS A 1 71 ? -19.792 -5.695 12.612 1.00 54.16 71 HIS A O 1
ATOM 558 N N . LEU A 1 72 ? -19.758 -3.741 13.707 1.00 66.25 72 LEU A N 1
ATOM 559 C CA . LEU A 1 72 ? -19.704 -2.928 12.494 1.00 66.25 72 LEU A CA 1
ATOM 560 C C . LEU A 1 72 ? -18.241 -2.775 12.078 1.00 66.25 72 LEU A C 1
ATOM 562 O O . LEU A 1 72 ? -17.369 -2.580 12.922 1.00 66.25 72 LEU A O 1
ATOM 566 N N . CYS A 1 73 ? -17.990 -2.882 10.779 1.00 74.00 73 CYS A N 1
ATOM 567 C CA . CYS A 1 73 ? -16.648 -2.838 10.214 1.00 74.00 73 CYS A CA 1
ATOM 568 C C . CYS A 1 73 ? -16.172 -1.408 10.016 1.00 74.00 73 CYS A C 1
ATOM 570 O O . CYS A 1 73 ? -16.930 -0.546 9.560 1.00 74.00 73 CYS A O 1
ATOM 572 N N . THR A 1 74 ? -14.898 -1.167 10.303 1.00 84.31 74 THR A N 1
ATOM 573 C CA . THR A 1 74 ? -14.293 0.147 10.115 1.00 84.31 74 THR A CA 1
ATOM 574 C C . THR A 1 74 ? -13.915 0.313 8.649 1.00 84.31 74 THR A C 1
ATOM 576 O O . THR A 1 74 ? -12.988 -0.330 8.153 1.00 84.31 74 THR A O 1
ATOM 579 N N . LEU A 1 75 ? -14.621 1.202 7.944 1.00 89.31 75 LEU A N 1
ATOM 580 C CA . LEU A 1 75 ? -14.149 1.696 6.653 1.00 89.31 75 LEU A CA 1
ATOM 581 C C . LEU A 1 75 ? -12.821 2.432 6.863 1.00 89.31 75 LEU A C 1
ATOM 583 O O . LEU A 1 75 ? -12.675 3.266 7.767 1.00 89.31 75 LEU A O 1
ATOM 587 N N . GLY A 1 76 ? -11.848 2.092 6.023 1.00 94.25 76 GLY A N 1
ATOM 588 C CA . GLY A 1 76 ? -10.503 2.642 6.080 1.00 94.25 76 GLY A CA 1
ATOM 589 C C . GLY A 1 76 ? -10.457 4.127 5.721 1.00 94.25 76 GLY A C 1
ATOM 590 O O . GLY A 1 76 ? -11.476 4.770 5.457 1.00 94.25 76 GLY A O 1
ATOM 591 N N . LYS A 1 77 ? -9.249 4.684 5.682 1.00 96.00 77 LYS A N 1
ATOM 592 C CA . LYS A 1 77 ? -8.996 6.031 5.167 1.00 96.00 77 LYS A CA 1
ATOM 593 C C . LYS A 1 77 ? -8.528 5.963 3.721 1.00 96.00 77 LYS A C 1
ATOM 595 O O . LYS A 1 77 ? -7.737 5.090 3.351 1.00 96.00 77 LYS A O 1
ATOM 600 N N . SER A 1 78 ? -9.030 6.882 2.906 1.00 94.56 78 SER A N 1
ATOM 601 C CA . SER A 1 78 ? -8.691 6.960 1.485 1.00 94.56 78 SER A CA 1
ATOM 602 C C . SER A 1 78 ? -7.199 7.275 1.241 1.00 94.56 78 SER A C 1
ATOM 604 O O . SER A 1 78 ? -6.528 7.861 2.100 1.00 94.56 78 SER A O 1
ATOM 606 N N . PRO A 1 79 ? -6.650 6.981 0.042 1.00 93.38 79 PRO A N 1
ATOM 607 C CA . PRO A 1 79 ? -5.304 7.412 -0.350 1.00 93.38 79 PRO A CA 1
ATOM 608 C C . PRO A 1 79 ? -5.087 8.926 -0.201 1.00 93.38 79 PRO A C 1
ATOM 610 O O . PRO A 1 79 ? -3.974 9.379 0.057 1.00 93.38 79 PRO A O 1
ATOM 613 N N . GLY A 1 80 ? -6.154 9.723 -0.341 1.00 92.06 80 GLY A N 1
ATOM 614 C CA . GLY A 1 80 ? -6.134 11.168 -0.102 1.00 92.06 80 GLY A CA 1
ATOM 615 C C . GLY A 1 80 ? -5.731 11.531 1.329 1.00 92.06 80 GLY A C 1
ATOM 616 O O . GLY A 1 80 ? -4.915 12.431 1.517 1.00 92.06 80 GLY A O 1
ATOM 617 N N . TYR A 1 81 ? -6.236 10.795 2.322 1.00 94.88 81 TYR A N 1
ATOM 618 C CA . TYR A 1 81 ? -5.876 10.969 3.729 1.00 94.88 81 TYR A CA 1
ATOM 619 C C . TYR A 1 81 ? -4.414 10.581 3.983 1.00 94.88 81 TYR A C 1
ATOM 621 O O . TYR A 1 81 ? -3.647 11.399 4.494 1.00 94.88 81 TYR A O 1
ATOM 629 N N . TRP A 1 82 ? -3.995 9.377 3.578 1.00 95.19 82 TRP A N 1
ATOM 630 C CA . TRP A 1 82 ? -2.654 8.855 3.887 1.00 95.19 82 TRP A CA 1
ATOM 631 C C . TRP A 1 82 ? -1.505 9.664 3.262 1.00 95.19 82 TRP A C 1
ATOM 633 O O . TRP A 1 82 ? -0.449 9.791 3.881 1.00 95.19 82 TRP A O 1
ATOM 643 N N . LYS A 1 83 ? -1.722 10.317 2.108 1.00 91.69 83 LYS A N 1
ATOM 644 C CA . LYS A 1 83 ? -0.786 11.314 1.534 1.00 91.69 83 LYS A CA 1
ATOM 645 C C . LYS A 1 83 ? -0.423 12.440 2.518 1.00 91.69 83 LYS A C 1
ATOM 647 O O . LYS A 1 83 ? 0.690 12.957 2.457 1.00 91.69 83 LYS A O 1
ATOM 652 N N . THR A 1 84 ? -1.346 12.818 3.409 1.00 92.19 84 THR A N 1
ATOM 653 C CA . THR A 1 84 ? -1.204 13.936 4.368 1.00 92.19 84 THR A CA 1
ATOM 654 C C . THR A 1 84 ? -0.621 13.533 5.727 1.00 92.19 84 THR A C 1
ATOM 656 O O . THR A 1 84 ? -0.555 14.369 6.627 1.00 92.19 84 THR A O 1
ATOM 659 N N . LYS A 1 85 ? -0.225 12.264 5.909 1.00 93.94 85 LYS A N 1
ATOM 660 C CA . LYS A 1 85 ? 0.301 11.741 7.178 1.00 93.94 85 LYS A CA 1
ATOM 661 C C . LYS A 1 85 ? 1.789 11.413 7.084 1.00 93.94 85 LYS A C 1
ATOM 663 O O . LYS A 1 85 ? 2.203 10.640 6.224 1.00 93.94 85 LYS A O 1
ATOM 668 N N . ASP A 1 86 ? 2.554 11.979 8.015 1.00 90.62 86 ASP A N 1
ATOM 669 C CA . ASP A 1 86 ? 3.973 11.680 8.263 1.00 90.62 86 ASP A CA 1
ATOM 670 C C . ASP A 1 86 ? 4.179 10.590 9.330 1.00 90.62 86 ASP A C 1
ATOM 672 O O . ASP A 1 86 ? 5.298 10.153 9.565 1.00 90.62 86 ASP A O 1
ATOM 676 N N . THR A 1 87 ? 3.101 10.133 9.973 1.00 94.44 87 THR A N 1
ATOM 677 C CA . THR A 1 87 ? 3.102 8.991 10.896 1.00 94.44 87 THR A CA 1
ATOM 678 C C . THR A 1 87 ? 2.156 7.930 10.357 1.00 94.44 87 THR A C 1
ATOM 680 O O . THR A 1 87 ? 0.992 8.228 10.081 1.00 94.44 87 THR A O 1
ATOM 683 N N . TRP A 1 88 ? 2.670 6.715 10.185 1.00 96.44 88 TRP A N 1
ATOM 684 C CA . TRP A 1 88 ? 1.961 5.545 9.668 1.00 96.44 88 TRP A CA 1
ATOM 685 C C . TRP A 1 88 ? 1.918 4.438 10.742 1.00 96.44 88 TRP A C 1
ATOM 687 O O . TRP A 1 88 ? 2.745 4.454 11.659 1.00 96.44 88 TRP A O 1
ATOM 697 N N . PRO A 1 89 ? 0.950 3.506 10.679 1.00 97.38 89 PRO A N 1
ATOM 698 C CA . PRO A 1 89 ? 0.847 2.403 11.629 1.00 97.38 89 PRO A CA 1
ATOM 699 C C . PRO A 1 89 ? 2.025 1.425 11.508 1.00 97.38 89 PRO A C 1
ATOM 701 O O . PRO A 1 89 ? 2.410 1.004 10.416 1.00 97.38 89 PRO A O 1
ATOM 704 N N . SER A 1 90 ? 2.566 1.025 12.661 1.00 95.94 90 SER A N 1
ATOM 705 C CA . SER A 1 90 ? 3.627 0.016 12.767 1.00 95.94 90 SER A CA 1
ATOM 706 C C . SER A 1 90 ? 3.198 -1.305 12.103 1.00 95.94 90 SER A C 1
ATOM 708 O O . SER A 1 90 ? 2.063 -1.737 12.323 1.00 95.94 90 SER A O 1
ATOM 710 N N . PRO A 1 91 ? 4.064 -1.972 11.315 1.00 96.31 91 PRO A N 1
ATOM 711 C CA . PRO A 1 91 ? 5.507 -1.754 11.162 1.00 96.31 91 PRO A CA 1
ATOM 712 C C . PRO A 1 91 ? 5.898 -0.830 9.993 1.00 96.31 91 PRO A C 1
ATOM 714 O O . PRO A 1 91 ? 7.075 -0.775 9.638 1.00 96.31 91 PRO A O 1
ATOM 717 N N . LEU A 1 92 ? 4.945 -0.134 9.362 1.00 97.50 92 LEU A N 1
ATOM 718 C CA . LEU A 1 92 ? 5.210 0.682 8.178 1.00 97.50 92 LEU A CA 1
ATOM 719 C C . LEU A 1 92 ? 5.740 2.072 8.553 1.00 97.50 92 LEU A C 1
ATOM 721 O O . LEU A 1 92 ? 5.113 2.807 9.314 1.00 97.50 92 LEU A O 1
ATOM 725 N N . ASP A 1 93 ? 6.869 2.457 7.960 1.00 96.62 93 ASP A N 1
ATOM 726 C CA . ASP A 1 93 ? 7.431 3.803 8.073 1.00 96.62 93 ASP A CA 1
ATOM 727 C C . ASP A 1 93 ? 7.011 4.662 6.871 1.00 96.62 93 ASP A C 1
ATOM 729 O O . ASP A 1 93 ? 7.152 4.266 5.709 1.00 96.62 93 ASP A O 1
ATOM 733 N N . ALA A 1 94 ? 6.533 5.870 7.165 1.00 95.12 94 ALA A N 1
ATOM 734 C CA . ALA A 1 94 ? 6.230 6.901 6.182 1.00 95.12 94 ALA A CA 1
ATOM 735 C C . ALA A 1 94 ? 7.504 7.500 5.563 1.00 95.12 94 ALA A C 1
ATOM 737 O O . ALA A 1 94 ? 7.465 7.993 4.435 1.00 95.12 94 ALA A O 1
ATOM 738 N N . GLY A 1 95 ? 8.622 7.517 6.289 1.00 94.38 95 GLY A N 1
ATOM 739 C CA . GLY A 1 95 ? 9.811 8.269 5.905 1.00 94.38 95 GLY A CA 1
ATOM 740 C C . GLY A 1 95 ? 9.537 9.765 5.715 1.00 94.38 95 GLY A C 1
ATOM 741 O O . GLY A 1 95 ? 8.459 10.291 6.010 1.00 94.38 95 GLY A O 1
ATOM 742 N N . SER A 1 96 ? 10.525 10.476 5.178 1.00 93.19 96 SER A N 1
ATOM 743 C CA . SER A 1 96 ? 10.419 11.901 4.851 1.00 93.19 96 SER A CA 1
ATOM 744 C C . SER A 1 96 ? 10.401 12.110 3.342 1.00 93.19 96 SER A C 1
ATOM 746 O O . SER A 1 96 ? 11.217 11.534 2.629 1.00 93.19 96 SER A O 1
ATOM 748 N N . CYS A 1 97 ? 9.517 12.976 2.843 1.00 90.94 97 CYS A N 1
ATOM 749 C CA . CYS A 1 97 ? 9.521 13.397 1.442 1.00 90.94 97 CYS A CA 1
ATOM 750 C C . CYS A 1 97 ? 9.461 14.919 1.330 1.00 90.94 97 CYS A C 1
ATOM 752 O O . CYS A 1 97 ? 8.561 15.554 1.877 1.00 90.94 97 CYS A O 1
ATOM 754 N N . SER A 1 98 ? 10.380 15.500 0.564 1.00 90.75 98 SER A N 1
ATOM 755 C CA . SER A 1 98 ? 10.312 16.892 0.124 1.00 90.75 98 SER A CA 1
ATOM 756 C C . SER A 1 98 ? 9.778 16.973 -1.309 1.00 90.75 98 SER A C 1
ATOM 758 O O . SER A 1 98 ? 9.753 15.981 -2.044 1.00 90.75 98 SER A O 1
ATOM 760 N N . LYS A 1 99 ? 9.324 18.163 -1.715 1.00 88.38 99 LYS A N 1
ATOM 761 C CA . LYS A 1 99 ? 8.902 18.444 -3.091 1.00 88.38 99 LYS A CA 1
ATOM 762 C C . LYS A 1 99 ? 9.777 19.533 -3.699 1.00 88.38 99 LYS A C 1
ATOM 764 O O . LYS A 1 99 ? 9.986 20.575 -3.083 1.00 88.38 99 LYS A O 1
ATOM 769 N N . THR A 1 100 ? 10.244 19.319 -4.923 1.00 87.31 100 THR A N 1
ATOM 770 C CA . THR A 1 100 ? 11.050 20.284 -5.679 1.00 87.31 100 THR A CA 1
ATOM 771 C C . THR A 1 100 ? 10.460 20.432 -7.079 1.00 87.31 100 THR A C 1
ATOM 773 O O . THR A 1 100 ? 10.544 19.532 -7.915 1.00 87.31 100 THR A O 1
ATOM 776 N N . GLY A 1 101 ? 9.792 21.565 -7.320 1.00 86.31 101 GLY A N 1
ATOM 777 C CA . GLY A 1 101 ? 8.977 21.768 -8.520 1.00 86.31 101 GLY A CA 1
ATOM 778 C C . GLY A 1 101 ? 7.860 20.722 -8.607 1.00 86.31 101 GLY A C 1
ATOM 779 O O . GLY A 1 101 ? 7.044 20.602 -7.691 1.00 86.31 101 GLY A O 1
ATOM 780 N N . SER A 1 102 ? 7.831 19.950 -9.694 1.00 80.12 102 SER A N 1
ATOM 781 C CA . SER A 1 102 ? 6.870 18.851 -9.860 1.00 80.12 102 SER A CA 1
ATOM 782 C C . SER A 1 102 ? 7.288 17.538 -9.188 1.00 80.12 102 SER A C 1
ATOM 784 O O . SER A 1 102 ? 6.406 16.727 -8.922 1.00 80.12 102 SER A O 1
ATOM 786 N N . SER A 1 103 ? 8.577 17.325 -8.892 1.00 81.56 103 SER A N 1
ATOM 787 C CA . SER A 1 103 ? 9.088 16.041 -8.382 1.00 81.56 103 SER A CA 1
ATOM 788 C C . SER A 1 103 ? 9.024 15.947 -6.860 1.00 81.56 103 SER A C 1
ATOM 790 O O . SER A 1 103 ? 9.234 16.940 -6.161 1.00 81.56 103 SER A O 1
ATOM 792 N N . TYR A 1 104 ? 8.816 14.735 -6.352 1.00 86.62 104 TYR A N 1
ATOM 793 C CA . TYR A 1 104 ? 9.104 14.382 -4.963 1.00 86.62 104 TYR A CA 1
ATOM 794 C C . TYR A 1 104 ? 10.515 13.798 -4.839 1.00 86.62 104 TYR A C 1
ATOM 796 O O . TYR A 1 104 ? 11.013 13.169 -5.774 1.00 86.62 104 TYR A O 1
ATOM 804 N N . THR A 1 105 ? 11.129 13.986 -3.674 1.00 89.69 105 THR A N 1
ATOM 805 C CA . THR A 1 105 ? 12.376 13.334 -3.256 1.00 89.69 105 THR A CA 1
ATOM 806 C C . THR A 1 105 ? 12.137 12.758 -1.868 1.00 89.69 105 THR A C 1
ATOM 808 O O . THR A 1 105 ? 11.810 13.508 -0.950 1.00 89.69 105 THR A O 1
ATOM 811 N N . CYS A 1 106 ?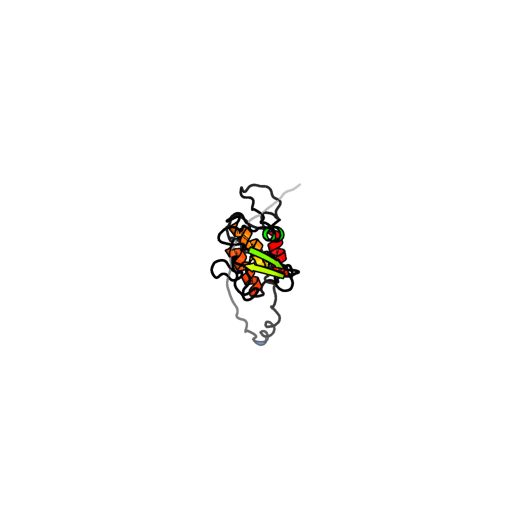 12.270 11.442 -1.711 1.00 90.44 106 CYS A N 1
ATOM 812 C CA . CYS A 1 106 ? 11.953 10.736 -0.469 1.00 90.44 106 CYS A CA 1
ATOM 813 C C . CYS A 1 106 ? 13.185 10.039 0.121 1.00 90.44 106 CYS A C 1
ATOM 815 O O . CYS A 1 106 ? 14.010 9.507 -0.621 1.00 90.44 106 CYS A O 1
ATOM 817 N N . THR A 1 107 ? 13.286 10.020 1.448 1.00 93.00 107 THR A N 1
ATOM 818 C CA . THR A 1 107 ? 14.345 9.362 2.222 1.00 93.00 107 THR A CA 1
ATOM 819 C C . THR A 1 107 ? 13.746 8.579 3.393 1.00 93.00 107 THR A C 1
ATOM 821 O O . THR A 1 107 ? 12.825 9.046 4.067 1.00 93.00 107 THR A O 1
ATOM 824 N N . GLY A 1 108 ? 14.265 7.372 3.639 1.00 93.56 108 GLY A N 1
ATOM 825 C CA . GLY A 1 108 ? 13.653 6.428 4.582 1.00 93.56 108 GLY A CA 1
ATOM 826 C C . GLY A 1 108 ? 12.281 5.927 4.111 1.00 93.56 108 GLY A C 1
ATOM 827 O O . GLY A 1 108 ? 11.958 6.000 2.920 1.00 93.56 108 GLY A O 1
ATOM 828 N N . GLY A 1 109 ? 11.471 5.439 5.051 1.00 95.00 109 GLY A N 1
ATOM 829 C CA . GLY A 1 109 ? 10.184 4.813 4.764 1.00 95.00 109 GLY A CA 1
ATOM 830 C C . GLY A 1 109 ? 10.305 3.362 4.298 1.00 95.00 109 GLY A C 1
ATOM 831 O O . GLY A 1 109 ? 11.330 2.938 3.759 1.00 95.00 109 GLY A O 1
ATOM 832 N N . THR A 1 110 ? 9.231 2.594 4.470 1.00 97.00 110 THR A N 1
ATOM 833 C CA . THR A 1 110 ? 9.154 1.217 3.964 1.00 97.00 110 THR A CA 1
ATOM 834 C C . THR A 1 110 ? 9.193 1.217 2.432 1.00 97.00 110 THR A C 1
ATOM 836 O O . THR A 1 110 ? 8.489 1.992 1.774 1.00 97.00 110 THR A O 1
ATOM 839 N N . LEU A 1 111 ? 10.026 0.354 1.843 1.00 96.31 111 LEU A N 1
ATOM 840 C CA . LEU A 1 111 ? 10.109 0.191 0.389 1.00 96.31 111 LEU A CA 1
ATOM 841 C C . LEU A 1 111 ? 8.828 -0.439 -0.165 1.00 96.31 111 LEU A C 1
ATOM 843 O O . LEU A 1 111 ? 8.211 -1.277 0.489 1.00 96.31 111 LEU A O 1
ATOM 847 N N . PHE A 1 112 ? 8.434 -0.075 -1.389 1.00 95.06 112 PHE A N 1
ATOM 848 C CA . PHE A 1 112 ? 7.263 -0.692 -2.023 1.00 95.06 112 PHE A CA 1
ATOM 849 C C . PHE A 1 112 ? 7.448 -2.212 -2.195 1.00 95.06 112 PHE A C 1
ATOM 851 O O . PHE A 1 112 ? 6.506 -2.962 -1.967 1.00 95.06 112 PHE A O 1
ATOM 858 N N . HIS A 1 113 ? 8.678 -2.659 -2.477 1.00 94.94 113 HIS A N 1
ATOM 859 C CA . HIS A 1 113 ? 9.103 -4.067 -2.449 1.00 94.94 113 HIS A CA 1
ATOM 860 C C . HIS A 1 113 ? 9.942 -4.411 -1.201 1.00 94.94 113 HIS A C 1
ATOM 862 O O . HIS A 1 113 ? 10.996 -5.040 -1.310 1.00 94.94 113 HIS A O 1
ATOM 868 N N . ASP A 1 114 ? 9.538 -3.961 -0.011 1.00 96.06 114 ASP A N 1
ATOM 869 C CA . ASP A 1 114 ? 10.127 -4.484 1.228 1.00 96.06 114 ASP A CA 1
ATOM 870 C C . ASP A 1 114 ? 9.914 -6.009 1.342 1.00 96.06 114 ASP A C 1
ATOM 872 O O . ASP A 1 114 ? 8.827 -6.515 1.069 1.00 96.06 114 ASP A O 1
ATOM 876 N N . LEU A 1 115 ? 10.947 -6.749 1.757 1.00 91.75 115 LEU A N 1
ATOM 877 C CA . LEU A 1 115 ? 10.931 -8.220 1.786 1.00 91.75 115 LEU A CA 1
ATOM 878 C C . LEU A 1 115 ? 10.013 -8.824 2.866 1.00 91.75 115 LEU A C 1
ATOM 880 O O . LEU A 1 115 ? 9.759 -10.027 2.833 1.00 91.75 115 LEU A O 1
ATOM 884 N N . THR A 1 116 ? 9.545 -8.019 3.823 1.00 94.62 116 THR A N 1
ATOM 885 C CA . THR A 1 116 ? 8.733 -8.459 4.971 1.00 94.62 116 THR A CA 1
ATOM 886 C C . THR A 1 116 ? 7.314 -7.898 4.908 1.00 94.62 116 THR A C 1
ATOM 888 O O . THR A 1 116 ? 6.354 -8.606 5.210 1.00 94.62 116 THR A O 1
ATOM 891 N N . TYR A 1 117 ? 7.182 -6.629 4.514 1.00 95.00 117 TYR A N 1
ATOM 892 C CA . TYR A 1 117 ? 5.931 -5.862 4.569 1.00 95.00 117 TYR A CA 1
ATOM 893 C C . TYR A 1 117 ? 5.509 -5.276 3.215 1.00 95.00 117 TYR A C 1
ATOM 895 O O . TYR A 1 117 ? 4.512 -4.562 3.148 1.00 95.00 117 TYR A O 1
ATOM 903 N N . GLY A 1 118 ? 6.282 -5.520 2.156 1.00 93.81 118 GLY A N 1
ATOM 904 C CA . GLY A 1 118 ? 6.062 -4.962 0.829 1.00 93.81 118 GLY A CA 1
ATOM 905 C C . GLY A 1 118 ? 5.321 -5.881 -0.139 1.00 93.81 118 GLY A C 1
ATOM 906 O O . GLY A 1 118 ? 4.921 -7.007 0.162 1.00 93.81 118 GLY A O 1
ATOM 907 N N . PHE A 1 119 ? 5.167 -5.359 -1.348 1.00 95.00 119 PHE A N 1
ATOM 908 C CA . PHE A 1 119 ? 4.509 -5.990 -2.479 1.00 95.00 119 PHE A CA 1
ATOM 909 C C . PHE A 1 119 ? 5.514 -6.696 -3.396 1.00 95.00 119 PHE A C 1
ATOM 911 O O . PHE A 1 119 ? 6.652 -6.254 -3.550 1.00 95.00 119 PHE A O 1
ATOM 918 N N . GLY A 1 120 ? 5.079 -7.764 -4.070 1.00 91.25 120 GLY A N 1
ATOM 919 C CA . GLY A 1 120 ? 5.868 -8.413 -5.121 1.00 91.25 120 GLY A CA 1
ATOM 920 C C . GLY A 1 120 ? 5.941 -7.603 -6.424 1.00 91.25 120 GLY A C 1
ATOM 921 O O . GLY A 1 120 ? 5.472 -6.469 -6.509 1.00 91.25 120 GLY A O 1
ATOM 922 N N . GLY A 1 121 ? 6.489 -8.223 -7.472 1.00 88.88 121 GLY A N 1
ATOM 923 C CA . GLY A 1 121 ? 6.524 -7.661 -8.826 1.00 88.88 121 GLY A CA 1
ATOM 924 C C . GLY A 1 121 ? 7.768 -6.822 -9.134 1.00 88.88 121 GLY A C 1
ATOM 925 O O . GLY A 1 121 ? 8.818 -6.993 -8.523 1.00 88.88 121 GLY A O 1
ATOM 926 N N . THR A 1 122 ? 7.648 -5.963 -10.152 1.00 89.00 122 THR A N 1
ATOM 927 C CA . THR A 1 122 ? 8.711 -5.041 -10.613 1.00 89.00 122 THR A CA 1
ATOM 928 C C . THR A 1 122 ? 8.201 -3.618 -10.891 1.00 89.00 122 THR A C 1
ATOM 930 O O . THR A 1 122 ? 8.960 -2.756 -11.337 1.00 89.00 122 THR A O 1
ATOM 933 N N . GLU A 1 123 ? 6.923 -3.339 -10.618 1.00 84.62 123 GLU A N 1
ATOM 934 C CA . GLU A 1 123 ? 6.409 -1.969 -10.603 1.00 84.62 123 GLU A CA 1
ATOM 935 C C . GLU A 1 123 ? 6.942 -1.245 -9.361 1.00 84.62 123 GLU A C 1
ATOM 937 O O . GLU A 1 123 ? 6.876 -1.777 -8.262 1.00 84.62 123 GLU A O 1
ATOM 942 N N . HIS A 1 124 ? 7.391 0.001 -9.506 1.00 86.81 124 HIS A N 1
ATOM 943 C CA . HIS A 1 124 ? 7.886 0.831 -8.397 1.00 86.81 124 HIS A CA 1
ATOM 944 C C . HIS A 1 124 ? 9.220 0.395 -7.736 1.00 86.81 124 HIS A C 1
ATOM 946 O O . HIS A 1 124 ? 9.532 0.864 -6.637 1.00 86.81 124 HIS A O 1
ATOM 952 N N . VAL A 1 125 ? 10.047 -0.429 -8.394 1.00 89.00 125 VAL A N 1
ATOM 953 C CA . VAL A 1 125 ? 11.393 -0.799 -7.899 1.00 89.00 125 VAL A CA 1
ATOM 954 C C . VAL A 1 125 ? 12.206 0.435 -7.481 1.00 89.00 125 VAL A C 1
ATOM 956 O O . VAL A 1 125 ? 12.364 1.383 -8.247 1.00 89.00 125 VAL A O 1
ATOM 959 N N . GLY A 1 126 ? 12.747 0.399 -6.260 1.00 88.88 126 GLY A N 1
ATOM 960 C CA . GLY A 1 126 ? 13.580 1.463 -5.686 1.00 88.88 126 GLY A CA 1
ATOM 961 C C . GLY A 1 126 ? 12.817 2.603 -4.998 1.00 88.88 126 GLY A C 1
ATOM 962 O O . GLY A 1 126 ? 13.451 3.427 -4.341 1.00 88.88 126 GLY A O 1
ATOM 963 N N . TYR A 1 127 ? 11.485 2.652 -5.087 1.00 91.69 127 TYR A N 1
ATOM 964 C CA . TYR A 1 127 ? 10.676 3.682 -4.429 1.00 91.69 127 TYR A CA 1
ATOM 965 C C . TYR A 1 127 ? 10.138 3.229 -3.064 1.00 91.69 127 TYR A C 1
ATOM 967 O O . TYR A 1 127 ? 9.807 2.059 -2.853 1.00 91.69 127 TYR A O 1
ATOM 975 N N . SER A 1 128 ? 9.997 4.178 -2.133 1.00 94.62 128 SER A N 1
ATOM 976 C CA . SER A 1 128 ? 9.252 3.952 -0.892 1.00 94.62 128 SER A CA 1
ATOM 977 C C . SER A 1 128 ? 7.745 3.964 -1.143 1.00 94.62 128 SER A C 1
ATOM 979 O O . SER A 1 128 ? 7.251 4.630 -2.059 1.00 94.62 128 SER A O 1
ATOM 981 N N . MET A 1 129 ? 6.988 3.279 -0.287 1.00 94.81 129 MET A N 1
ATOM 982 C CA . MET A 1 129 ? 5.526 3.338 -0.292 1.00 94.81 129 MET A CA 1
ATOM 983 C C . MET A 1 129 ? 5.013 4.784 -0.198 1.00 94.81 129 MET A C 1
ATOM 985 O O . MET A 1 129 ? 4.004 5.115 -0.816 1.00 94.81 129 MET A O 1
ATOM 989 N N . ARG A 1 130 ? 5.725 5.674 0.512 1.00 94.25 130 ARG A N 1
ATOM 990 C CA . ARG A 1 130 ? 5.412 7.111 0.608 1.00 94.25 130 ARG A CA 1
ATOM 991 C C . ARG A 1 130 ? 5.604 7.844 -0.719 1.00 94.25 130 ARG A C 1
ATOM 993 O O . ARG A 1 130 ? 4.754 8.659 -1.068 1.00 94.25 130 ARG A O 1
ATOM 1000 N N . PHE A 1 131 ? 6.650 7.531 -1.487 1.00 92.62 131 PHE A N 1
ATOM 1001 C CA . PHE A 1 131 ? 6.818 8.067 -2.843 1.00 92.62 131 PHE A CA 1
ATOM 1002 C C . PHE A 1 131 ? 5.656 7.628 -3.746 1.00 92.62 131 PHE A C 1
ATOM 1004 O O . PHE A 1 131 ? 4.999 8.467 -4.358 1.00 92.62 131 PHE A O 1
ATOM 1011 N N . VAL A 1 132 ? 5.343 6.326 -3.759 1.00 92.00 132 VAL A N 1
ATOM 1012 C CA . VAL A 1 132 ? 4.224 5.758 -4.535 1.00 92.00 132 VAL A CA 1
ATOM 1013 C C . VAL A 1 132 ? 2.877 6.354 -4.112 1.00 92.00 132 VAL A C 1
ATOM 1015 O O . VAL A 1 132 ? 2.033 6.648 -4.957 1.00 92.00 132 VAL A O 1
ATOM 1018 N N . MET A 1 133 ? 2.688 6.584 -2.812 1.00 91.38 133 MET A N 1
ATOM 1019 C C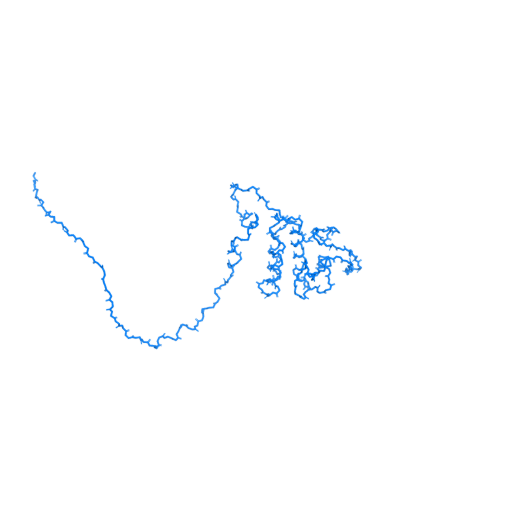A . MET A 1 133 ? 1.515 7.250 -2.253 1.00 91.38 133 MET A CA 1
ATOM 1020 C C . MET A 1 133 ? 1.425 8.714 -2.693 1.00 91.38 133 MET A C 1
ATOM 1022 O O . MET A 1 133 ? 0.337 9.159 -3.043 1.00 91.38 133 MET A O 1
ATOM 1026 N N . LEU A 1 134 ? 2.517 9.483 -2.683 1.00 88.88 134 LEU A N 1
ATOM 1027 C CA . LEU A 1 134 ? 2.505 10.912 -3.024 1.00 88.88 134 LEU A CA 1
ATOM 1028 C C . LEU A 1 134 ? 2.397 11.183 -4.526 1.00 88.88 134 LEU A C 1
ATOM 1030 O O . LEU A 1 134 ? 1.757 12.168 -4.910 1.00 88.88 134 LEU A O 1
ATOM 1034 N N . GLU A 1 135 ? 2.981 10.326 -5.362 1.00 79.12 135 GLU A N 1
ATOM 1035 C CA . GLU A 1 135 ? 3.008 10.531 -6.806 1.00 79.12 135 GLU A CA 1
ATOM 1036 C C . GLU A 1 135 ? 1.583 10.582 -7.392 1.00 79.12 135 GLU A C 1
ATOM 1038 O O . GLU A 1 135 ? 0.668 9.842 -7.002 1.00 79.12 135 GLU A O 1
ATOM 1043 N N . ARG A 1 136 ? 1.364 11.547 -8.290 1.00 61.12 136 ARG A N 1
ATOM 1044 C CA . ARG A 1 136 ? 0.048 11.899 -8.840 1.00 61.12 136 ARG A CA 1
ATOM 1045 C C . ARG A 1 136 ? -0.170 11.315 -10.232 1.00 61.12 136 ARG A C 1
ATOM 1047 O O . ARG A 1 136 ? -1.313 11.278 -10.690 1.00 61.12 136 ARG A O 1
ATOM 1054 N N . ASN A 1 137 ? 0.885 10.858 -10.907 1.00 63.41 137 ASN A N 1
ATOM 1055 C CA . ASN A 1 137 ? 0.769 10.236 -12.220 1.00 63.41 137 ASN A CA 1
ATOM 1056 C C . ASN A 1 137 ? 0.236 8.791 -12.141 1.00 63.41 137 ASN A C 1
ATOM 1058 O O . ASN A 1 137 ? 0.959 7.809 -12.323 1.00 63.41 137 ASN A O 1
ATOM 1062 N N . ASN A 1 138 ? -1.079 8.689 -11.937 1.00 56.53 138 ASN A N 1
ATOM 1063 C CA . ASN A 1 138 ? -1.859 7.449 -11.938 1.00 56.53 138 ASN A CA 1
ATOM 1064 C C . ASN A 1 138 ? -1.737 6.621 -13.242 1.00 56.53 138 ASN A C 1
ATOM 1066 O O . ASN A 1 138 ? -2.229 5.495 -13.275 1.00 56.53 138 ASN A O 1
ATOM 1070 N N . ASN A 1 139 ? -1.111 7.130 -14.309 1.00 55.94 139 ASN A N 1
ATOM 1071 C CA . ASN A 1 139 ? -0.914 6.383 -15.557 1.00 55.94 139 ASN A CA 1
ATOM 1072 C C . ASN A 1 139 ? 0.467 5.710 -15.641 1.00 55.94 139 ASN A C 1
ATOM 1074 O O . ASN A 1 139 ? 0.619 4.747 -16.383 1.00 55.94 139 ASN A O 1
ATOM 1078 N N . THR A 1 140 ? 1.463 6.182 -14.884 1.00 59.84 140 THR A N 1
ATOM 1079 C CA . THR A 1 140 ? 2.822 5.600 -14.858 1.00 59.84 140 THR A CA 1
ATOM 1080 C C . THR A 1 140 ? 2.979 4.519 -13.787 1.00 59.84 140 THR A C 1
ATOM 1082 O O . THR A 1 140 ? 3.843 3.659 -13.907 1.00 59.84 140 THR A O 1
ATOM 1085 N N . PHE A 1 141 ? 2.146 4.560 -12.744 1.00 62.31 141 PHE A N 1
ATOM 1086 C CA . PHE A 1 141 ? 2.378 3.847 -11.483 1.00 62.31 141 PHE A CA 1
ATOM 1087 C C . PHE A 1 141 ? 1.154 3.058 -10.980 1.00 62.31 141 PHE A C 1
ATOM 1089 O O . PHE A 1 141 ? 0.949 2.918 -9.776 1.00 62.31 141 PHE A O 1
ATOM 1096 N N . GLY A 1 142 ? 0.324 2.556 -11.902 1.00 75.94 142 GLY A N 1
ATOM 1097 C CA . GLY A 1 142 ? -0.678 1.525 -11.607 1.00 75.94 142 GLY A CA 1
ATOM 1098 C C . GLY A 1 142 ? -1.605 1.821 -10.408 1.00 75.94 142 GLY A C 1
ATOM 1099 O O . GLY A 1 142 ? -1.896 2.981 -10.096 1.00 75.94 142 GLY A O 1
ATOM 1100 N N . PRO A 1 143 ? -2.119 0.791 -9.720 1.00 88.69 143 PRO A N 1
ATOM 1101 C CA . PRO A 1 143 ? -2.959 0.941 -8.533 1.00 88.69 143 PRO A CA 1
ATOM 1102 C C . PRO A 1 143 ? -2.155 1.210 -7.241 1.00 88.69 143 PRO A C 1
ATOM 1104 O O . PRO A 1 143 ? -2.739 1.187 -6.159 1.00 88.69 143 PRO A O 1
ATOM 1107 N N . GLY A 1 144 ? -0.844 1.487 -7.320 1.00 91.19 144 GLY A N 1
ATOM 1108 C CA . GLY A 1 144 ? 0.085 1.522 -6.179 1.00 91.19 144 GLY A CA 1
ATOM 1109 C C . GLY A 1 144 ? -0.381 2.351 -4.973 1.00 91.19 144 GLY A C 1
ATOM 1110 O O . GLY A 1 144 ? -0.342 1.884 -3.837 1.00 91.19 144 GLY A O 1
ATOM 1111 N N . ASN A 1 145 ? -0.905 3.560 -5.199 1.00 92.19 145 ASN A N 1
ATOM 1112 C CA . ASN A 1 145 ? -1.401 4.413 -4.110 1.00 92.19 145 ASN A CA 1
ATOM 1113 C C . ASN A 1 145 ? -2.718 3.920 -3.468 1.00 92.19 145 ASN A C 1
ATOM 1115 O O . ASN A 1 145 ? -2.992 4.273 -2.323 1.00 92.19 145 ASN A O 1
ATOM 1119 N N . HIS A 1 146 ? -3.495 3.068 -4.147 1.00 93.81 146 HIS A N 1
ATOM 1120 C CA . HIS A 1 146 ? -4.686 2.416 -3.586 1.00 93.81 146 HIS A CA 1
ATOM 1121 C C . HIS A 1 146 ? -4.298 1.197 -2.735 1.00 93.81 146 HIS A C 1
ATOM 1123 O O . HIS A 1 146 ? -4.800 1.051 -1.622 1.00 93.81 146 HIS A O 1
ATOM 1129 N N . VAL A 1 147 ? -3.361 0.359 -3.201 1.00 95.25 147 VAL A N 1
ATOM 1130 C CA . VAL A 1 147 ? -2.903 -0.809 -2.421 1.00 95.25 147 VAL A CA 1
ATOM 1131 C C . VAL A 1 147 ? -2.094 -0.411 -1.186 1.00 95.25 147 VAL A C 1
ATOM 1133 O O . VAL A 1 147 ? -2.293 -1.008 -0.133 1.00 95.25 147 VAL A O 1
ATOM 1136 N N . VAL A 1 148 ? -1.276 0.649 -1.248 1.00 96.12 148 VAL A N 1
ATOM 1137 C CA . VAL A 1 148 ? -0.604 1.192 -0.050 1.00 96.12 148 VAL A CA 1
ATOM 1138 C C . VAL A 1 148 ? -1.624 1.747 0.955 1.00 96.12 148 VAL A C 1
ATOM 1140 O O . VAL A 1 148 ? -1.478 1.503 2.147 1.00 96.12 148 VAL A O 1
ATOM 1143 N N . ALA A 1 149 ? -2.691 2.429 0.512 1.00 96.38 149 ALA A N 1
ATOM 1144 C CA . ALA A 1 149 ? -3.752 2.884 1.422 1.00 96.38 149 ALA A CA 1
ATOM 1145 C C . ALA A 1 149 ? -4.472 1.709 2.100 1.00 96.38 149 ALA A C 1
ATOM 1147 O O . ALA A 1 149 ? -4.688 1.736 3.310 1.00 96.38 149 ALA A O 1
ATOM 1148 N N . ALA A 1 150 ? -4.805 0.663 1.338 1.00 97.12 150 ALA A N 1
ATOM 1149 C CA . ALA A 1 150 ? -5.421 -0.545 1.874 1.00 97.12 150 ALA A CA 1
ATOM 1150 C C . ALA A 1 150 ? -4.504 -1.265 2.878 1.00 97.12 150 ALA A C 1
ATOM 1152 O O . ALA A 1 150 ? -4.967 -1.708 3.926 1.00 97.12 150 ALA A O 1
ATOM 1153 N N . LEU A 1 151 ? -3.199 -1.331 2.602 1.00 97.94 151 LEU A N 1
ATOM 1154 C CA . LEU A 1 151 ? -2.221 -1.929 3.508 1.00 97.94 151 LEU A CA 1
ATOM 1155 C C . LEU A 1 151 ? -2.108 -1.138 4.821 1.00 97.94 151 LEU A C 1
ATOM 1157 O O . LEU A 1 151 ? -2.159 -1.730 5.896 1.00 97.94 151 LEU A O 1
ATOM 1161 N N . LEU A 1 152 ? -2.035 0.196 4.743 1.00 98.19 152 LEU A N 1
ATOM 1162 C CA . LEU A 1 152 ? -2.033 1.075 5.918 1.00 98.19 152 LEU A CA 1
ATOM 1163 C C . LEU A 1 152 ? -3.309 0.896 6.749 1.00 98.19 152 LEU A C 1
ATOM 1165 O O . LEU A 1 152 ? -3.228 0.707 7.957 1.00 98.19 152 LEU A O 1
ATOM 1169 N N . ASN A 1 153 ? -4.481 0.853 6.111 1.00 97.69 153 ASN A N 1
ATOM 1170 C CA . ASN A 1 153 ? -5.754 0.597 6.792 1.00 97.69 153 ASN A CA 1
ATOM 1171 C C . ASN A 1 153 ? -5.792 -0.774 7.500 1.00 97.69 153 ASN A C 1
ATOM 1173 O O . ASN A 1 153 ? -6.377 -0.884 8.576 1.00 97.69 153 ASN A O 1
ATOM 1177 N N . ALA A 1 154 ? -5.150 -1.801 6.931 1.00 96.56 154 ALA A N 1
ATOM 1178 C CA . ALA A 1 154 ? -5.072 -3.142 7.517 1.00 96.56 154 ALA A CA 1
ATOM 1179 C C . ALA A 1 154 ? -4.143 -3.235 8.744 1.00 96.56 154 ALA A C 1
ATOM 1181 O O . ALA A 1 154 ? -4.341 -4.119 9.579 1.00 96.56 154 ALA A O 1
ATOM 1182 N N . TYR A 1 155 ? -3.160 -2.335 8.864 1.00 97.12 155 TYR A N 1
ATOM 1183 C CA . TYR A 1 155 ? -2.319 -2.188 10.059 1.00 97.12 155 TYR A CA 1
ATOM 1184 C C . TYR A 1 155 ? -2.901 -1.204 11.090 1.00 97.12 155 TYR A C 1
ATOM 1186 O O . TYR A 1 155 ? -2.708 -1.403 12.286 1.00 97.12 155 TYR A O 1
ATOM 1194 N N . GLU A 1 156 ? -3.632 -0.173 10.653 1.00 96.62 156 GLU A N 1
ATOM 1195 C CA . GLU A 1 156 ? -4.309 0.810 11.519 1.00 96.62 156 GLU A CA 1
ATOM 1196 C C . GLU A 1 156 ? -5.510 0.195 12.267 1.00 96.62 156 GLU A C 1
ATOM 1198 O O . GLU A 1 156 ? -5.701 0.459 13.453 1.00 96.62 156 GLU A O 1
ATOM 1203 N N . TYR A 1 157 ? -6.306 -0.649 11.596 1.00 94.31 157 TYR A N 1
ATOM 1204 C CA . TYR A 1 157 ? -7.508 -1.282 12.163 1.00 94.31 157 TYR A CA 1
ATOM 1205 C C . TYR A 1 157 ? -7.435 -2.825 12.057 1.00 94.31 157 TYR A C 1
ATOM 1207 O O . TYR A 1 157 ? -8.196 -3.440 11.299 1.00 94.31 157 TYR A O 1
ATOM 1215 N N . PRO A 1 158 ? -6.503 -3.484 12.773 1.00 90.88 158 PRO A N 1
ATOM 1216 C CA . PRO A 1 158 ? -6.213 -4.907 12.602 1.00 90.88 158 PRO A CA 1
ATOM 1217 C C . PRO A 1 158 ? -7.378 -5.795 13.070 1.00 90.88 158 PRO A C 1
ATOM 1219 O O . PRO A 1 158 ? -7.618 -5.955 14.263 1.00 90.88 158 PRO A O 1
ATOM 1222 N N . GLY A 1 159 ? -8.080 -6.405 12.111 1.00 86.62 159 GLY A N 1
ATOM 1223 C CA . GLY A 1 159 ? -9.276 -7.233 12.336 1.00 86.62 159 GLY A CA 1
ATOM 1224 C C . GLY A 1 159 ? -10.606 -6.503 12.103 1.00 86.62 159 GLY A C 1
ATOM 1225 O O . GLY A 1 159 ? -11.602 -7.163 11.806 1.00 86.62 159 GLY A O 1
ATOM 1226 N N . ASP A 1 160 ? -10.584 -5.168 12.149 1.00 90.06 160 ASP A N 1
ATOM 1227 C CA . ASP A 1 160 ? -11.746 -4.280 12.010 1.00 90.06 160 ASP A CA 1
ATOM 1228 C C . ASP A 1 160 ? -11.880 -3.687 10.597 1.00 90.06 160 ASP A C 1
ATOM 1230 O O . ASP A 1 160 ? -12.993 -3.384 10.153 1.00 90.06 160 ASP A O 1
ATOM 1234 N N . TYR A 1 161 ? -10.762 -3.506 9.881 1.00 92.31 161 TYR A N 1
ATOM 1235 C CA . TYR A 1 161 ? -10.772 -3.158 8.460 1.00 92.31 161 TYR A CA 1
ATOM 1236 C C . TYR A 1 161 ? -11.163 -4.370 7.612 1.00 92.31 161 TYR A C 1
ATOM 1238 O O . TYR A 1 161 ? -10.796 -5.514 7.881 1.00 92.31 161 TYR A O 1
ATOM 1246 N N . VAL A 1 162 ? -11.896 -4.101 6.533 1.00 91.00 162 VAL A N 1
ATOM 1247 C CA . VAL A 1 162 ? -12.508 -5.126 5.676 1.00 91.00 162 VAL A CA 1
ATOM 1248 C C . VAL A 1 162 ? -11.504 -5.934 4.832 1.00 91.00 162 VAL A C 1
ATOM 1250 O O . VAL A 1 162 ? -11.872 -6.931 4.212 1.00 91.00 162 VAL A O 1
ATOM 1253 N N . LEU A 1 163 ? -10.222 -5.553 4.828 1.00 92.56 163 LEU A N 1
ATOM 1254 C CA . LEU A 1 163 ? -9.130 -6.332 4.243 1.00 92.56 163 LEU A CA 1
ATOM 1255 C C . LEU A 1 163 ? -8.037 -6.576 5.288 1.00 92.56 163 LEU A C 1
ATOM 1257 O O . LEU A 1 163 ? -7.570 -5.647 5.935 1.00 92.56 163 LEU A O 1
ATOM 1261 N N . THR A 1 164 ? -7.559 -7.814 5.411 1.00 94.25 164 THR A N 1
ATOM 1262 C CA . THR A 1 164 ? -6.305 -8.075 6.137 1.00 94.25 164 THR A CA 1
ATOM 1263 C C . THR A 1 164 ? -5.092 -7.726 5.269 1.00 94.25 164 THR A C 1
ATOM 1265 O O . THR A 1 164 ? -5.199 -7.663 4.043 1.00 94.25 164 THR A O 1
ATOM 1268 N N . VAL A 1 165 ? -3.911 -7.606 5.882 1.00 95.62 165 VAL A N 1
ATOM 1269 C CA . VAL A 1 165 ? -2.618 -7.501 5.175 1.00 95.62 165 VAL A CA 1
ATOM 1270 C C . VAL A 1 165 ? -2.469 -8.602 4.111 1.00 95.62 165 VAL A C 1
ATOM 1272 O O . VAL A 1 165 ? -2.112 -8.324 2.967 1.00 95.62 165 VAL A O 1
ATOM 1275 N N . ALA A 1 166 ? -2.844 -9.844 4.444 1.00 95.06 166 ALA A N 1
ATOM 1276 C CA . ALA A 1 166 ? -2.810 -10.966 3.508 1.00 95.06 166 ALA A CA 1
ATOM 1277 C C . ALA A 1 166 ? -3.809 -10.801 2.346 1.00 95.06 166 ALA A C 1
ATOM 1279 O O . ALA A 1 166 ? -3.476 -11.142 1.211 1.00 95.06 166 ALA A O 1
ATOM 1280 N N . ASN A 1 167 ? -4.997 -10.231 2.591 1.00 95.12 167 ASN A N 1
ATOM 1281 C CA . ASN A 1 167 ? -5.965 -9.923 1.530 1.00 95.12 167 ASN A CA 1
ATOM 1282 C C . ASN A 1 167 ? -5.387 -8.877 0.562 1.00 95.12 167 ASN A C 1
ATOM 1284 O O . ASN A 1 167 ? -5.510 -9.032 -0.650 1.00 95.12 167 ASN A O 1
ATOM 1288 N N . VAL A 1 168 ? -4.750 -7.822 1.085 1.00 96.69 168 VAL A N 1
ATOM 1289 C CA . VAL A 1 168 ? -4.171 -6.732 0.278 1.00 96.69 168 VAL A CA 1
ATOM 1290 C C . VAL A 1 168 ? -3.006 -7.238 -0.580 1.00 96.69 168 VAL A C 1
ATOM 1292 O O . VAL A 1 168 ? -2.950 -6.940 -1.774 1.00 96.69 168 VAL A O 1
ATOM 1295 N N . HIS A 1 169 ? -2.122 -8.068 -0.016 1.00 95.81 169 HIS A N 1
ATOM 1296 C CA . HIS A 1 169 ? -1.035 -8.703 -0.772 1.00 95.81 169 HIS A CA 1
ATOM 1297 C C . HIS A 1 169 ? -1.572 -9.670 -1.840 1.00 95.81 169 HIS A C 1
ATOM 1299 O O . HIS A 1 169 ? -1.087 -9.664 -2.972 1.00 95.81 169 HIS A O 1
ATOM 1305 N N . ALA A 1 170 ? -2.603 -10.462 -1.523 1.00 95.31 170 ALA A N 1
ATOM 1306 C CA . ALA A 1 170 ? -3.248 -11.344 -2.494 1.00 95.31 170 ALA A CA 1
ATOM 1307 C C . ALA A 1 170 ? -3.872 -10.556 -3.660 1.00 95.31 170 ALA A C 1
ATOM 1309 O O . ALA A 1 170 ? -3.607 -10.879 -4.813 1.00 95.31 170 ALA A O 1
ATOM 1310 N N . LEU A 1 171 ? -4.628 -9.489 -3.381 1.00 94.69 171 LEU A N 1
ATOM 1311 C CA . LEU A 1 171 ? -5.266 -8.650 -4.405 1.00 94.69 171 LEU A CA 1
ATOM 1312 C C . LEU A 1 171 ? -4.256 -8.003 -5.364 1.00 94.69 171 LEU A C 1
ATOM 1314 O O . LEU A 1 171 ? -4.486 -7.992 -6.573 1.00 94.69 171 LEU A O 1
ATOM 1318 N N . TYR A 1 172 ? -3.124 -7.503 -4.858 1.00 94.50 172 TYR A N 1
ATOM 1319 C CA . TYR A 1 172 ? -2.082 -6.962 -5.734 1.00 94.50 172 TYR A CA 1
ATOM 1320 C C . TYR A 1 172 ? -1.379 -8.061 -6.546 1.00 94.50 172 TYR A C 1
ATOM 1322 O O . TYR A 1 172 ? -1.080 -7.852 -7.719 1.00 94.50 172 TYR A O 1
ATOM 1330 N N . ASN A 1 173 ? -1.194 -9.263 -5.988 1.00 94.00 173 ASN A N 1
ATOM 1331 C CA . ASN A 1 173 ? -0.672 -10.404 -6.744 1.00 94.00 173 ASN A CA 1
ATOM 1332 C C . ASN A 1 173 ? -1.633 -10.868 -7.860 1.00 94.00 173 ASN A C 1
ATOM 1334 O O . ASN A 1 173 ? -1.165 -11.209 -8.944 1.00 94.00 173 ASN A O 1
ATOM 1338 N N . GLU A 1 174 ? -2.953 -10.851 -7.651 1.00 92.75 174 GLU A N 1
ATOM 1339 C CA . GLU A 1 174 ? -3.944 -11.149 -8.706 1.00 92.75 174 GLU A CA 1
ATOM 1340 C C . GLU A 1 174 ? -3.850 -10.112 -9.853 1.00 92.75 174 GLU A C 1
ATOM 1342 O O . GLU A 1 174 ? -3.874 -10.480 -11.030 1.00 92.75 174 GLU A O 1
ATOM 1347 N N . TYR A 1 175 ? -3.637 -8.828 -9.528 1.00 92.19 175 TYR A N 1
ATOM 1348 C CA . TYR A 1 175 ? -3.348 -7.763 -10.503 1.00 92.19 175 TYR A CA 1
ATOM 1349 C C . TYR A 1 175 ? -2.023 -7.987 -11.258 1.00 92.19 175 TYR A C 1
ATOM 1351 O O . TYR A 1 175 ? -2.013 -7.951 -12.488 1.00 92.19 175 TYR A O 1
ATOM 1359 N N . LEU A 1 176 ? -0.922 -8.293 -10.559 1.00 91.50 176 LEU A N 1
ATOM 1360 C CA . LEU A 1 176 ? 0.390 -8.553 -11.177 1.00 91.50 176 LEU A CA 1
ATOM 1361 C C . LEU A 1 176 ? 0.376 -9.752 -12.142 1.00 91.50 176 LEU A C 1
ATOM 1363 O O . LEU A 1 176 ? 1.128 -9.765 -13.114 1.00 91.50 176 LEU A O 1
ATOM 1367 N N . ASN A 1 177 ? -0.474 -10.751 -11.888 1.00 92.69 177 ASN A N 1
ATOM 1368 C CA . ASN A 1 177 ? -0.669 -11.904 -12.773 1.00 92.69 177 ASN A CA 1
ATOM 1369 C C . ASN A 1 177 ? -1.691 -11.646 -13.903 1.00 92.69 177 ASN A C 1
ATOM 1371 O O . ASN A 1 177 ? -1.953 -12.540 -14.707 1.00 92.69 177 ASN A O 1
ATOM 1375 N N . GLY A 1 178 ? -2.268 -10.443 -13.989 1.00 91.25 178 GLY A N 1
ATOM 1376 C CA . GLY A 1 178 ? -3.223 -10.063 -15.032 1.00 91.25 178 GLY A CA 1
ATOM 1377 C C . GLY A 1 178 ? -4.643 -10.610 -14.846 1.00 91.25 178 GLY A C 1
ATOM 1378 O O . GLY A 1 178 ? -5.446 -10.510 -15.771 1.00 91.25 178 GLY A O 1
ATOM 1379 N N . PHE A 1 179 ? -4.983 -11.157 -13.672 1.00 91.12 179 PHE A N 1
ATOM 1380 C CA . PHE A 1 179 ? -6.349 -11.597 -13.351 1.00 91.12 179 PHE A CA 1
ATOM 1381 C C . PHE A 1 179 ? -7.290 -10.434 -12.991 1.00 91.12 179 PHE A C 1
ATOM 1383 O O . PHE A 1 179 ? -8.501 -10.631 -12.910 1.00 91.12 179 PHE A O 1
ATOM 1390 N N . MET A 1 180 ? -6.748 -9.230 -12.780 1.00 91.06 180 MET A N 1
ATOM 1391 C CA . MET A 1 180 ? -7.499 -8.015 -12.464 1.00 91.06 180 MET A CA 1
ATOM 1392 C C . MET A 1 180 ? -6.827 -6.796 -13.107 1.00 91.06 180 MET A C 1
ATOM 1394 O O . MET A 1 180 ? -5.612 -6.632 -13.012 1.00 91.06 180 MET A O 1
ATOM 1398 N N . THR A 1 181 ? -7.595 -5.913 -13.746 1.00 91.62 181 THR A N 1
ATOM 1399 C CA . THR A 1 181 ? -7.067 -4.652 -14.294 1.00 91.62 181 THR A CA 1
ATOM 1400 C C . THR A 1 181 ? -6.822 -3.608 -13.199 1.00 91.62 181 THR A C 1
ATOM 1402 O O . THR A 1 181 ? -7.440 -3.629 -12.135 1.00 91.62 181 THR A O 1
ATOM 1405 N N . SER A 1 182 ? -5.972 -2.611 -13.482 1.00 89.69 182 SER A N 1
ATOM 1406 C CA . SER A 1 182 ? -5.766 -1.450 -12.591 1.00 89.69 182 SER A CA 1
ATOM 1407 C C . SER A 1 182 ? -7.080 -0.710 -12.279 1.00 89.69 182 SER A C 1
ATOM 1409 O O . SER A 1 182 ? -7.281 -0.234 -11.164 1.00 89.69 182 SER A O 1
ATOM 1411 N N . SER A 1 183 ? -8.007 -0.654 -13.241 1.00 90.31 183 SER A N 1
ATOM 1412 C CA . SER A 1 183 ? -9.357 -0.102 -13.074 1.00 90.31 183 SER A CA 1
ATOM 1413 C C . SER A 1 183 ? -10.218 -0.899 -12.093 1.00 90.31 183 SER A C 1
ATOM 1415 O O . SER A 1 183 ? -10.844 -0.300 -11.221 1.00 90.31 183 SER A O 1
ATOM 1417 N N . GLU A 1 184 ? -10.233 -2.229 -12.200 1.00 91.75 184 GLU A N 1
ATOM 1418 C CA . GLU A 1 184 ? -11.004 -3.095 -11.298 1.00 91.75 184 GLU A CA 1
ATOM 1419 C C . GLU A 1 184 ? -10.422 -3.082 -9.883 1.00 91.75 184 GLU A C 1
ATOM 1421 O O . GLU A 1 184 ? -11.178 -2.929 -8.926 1.00 91.75 184 GLU A O 1
ATOM 1426 N N . LEU A 1 185 ?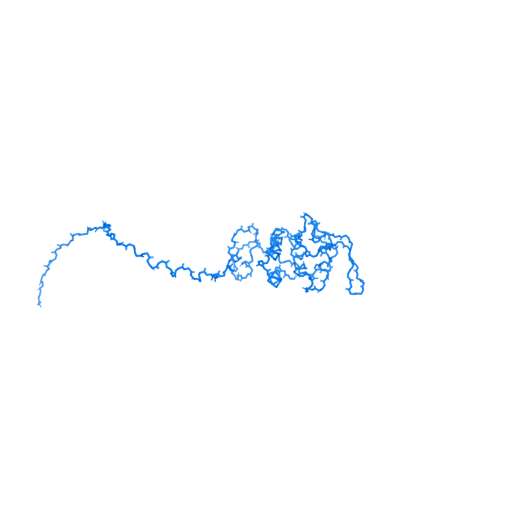 -9.091 -3.140 -9.736 1.00 92.31 185 LEU A N 1
ATOM 1427 C CA . LEU A 1 185 ? -8.453 -3.094 -8.417 1.00 92.31 185 LEU A CA 1
ATOM 1428 C C . LEU A 1 185 ? -8.691 -1.749 -7.716 1.00 92.31 185 LEU A C 1
ATOM 1430 O O . LEU A 1 185 ? -9.019 -1.733 -6.533 1.00 92.31 185 LEU A O 1
ATOM 1434 N N . ARG A 1 186 ? -8.605 -0.620 -8.435 1.00 91.44 186 ARG A N 1
ATOM 1435 C CA . ARG A 1 186 ? -8.984 0.694 -7.882 1.00 91.44 186 ARG A CA 1
ATOM 1436 C C . ARG A 1 186 ? -10.453 0.726 -7.476 1.00 91.44 186 ARG A C 1
ATOM 1438 O O . ARG A 1 186 ? -10.743 0.980 -6.314 1.00 91.44 186 ARG A O 1
ATOM 1445 N N . SER A 1 187 ? -11.356 0.385 -8.399 1.00 91.00 187 SER A N 1
ATOM 1446 C CA . SER A 1 187 ? -12.803 0.431 -8.159 1.00 91.00 187 SER A CA 1
ATOM 1447 C C . SER A 1 187 ? -13.264 -0.509 -7.044 1.00 91.00 187 SER A C 1
ATOM 1449 O O . SER A 1 187 ? -14.280 -0.227 -6.416 1.00 91.00 187 SER A O 1
ATOM 1451 N N . PHE A 1 188 ? -12.556 -1.615 -6.797 1.00 93.69 188 PHE A N 1
ATOM 1452 C CA . PHE A 1 188 ? -12.789 -2.472 -5.640 1.00 93.69 188 PHE A CA 1
ATOM 1453 C C . PHE A 1 188 ? -12.306 -1.802 -4.348 1.00 93.69 188 PHE A C 1
ATOM 1455 O O . PHE A 1 188 ? -13.079 -1.674 -3.398 1.00 93.69 188 PHE A O 1
ATOM 1462 N N . LEU A 1 189 ? -11.051 -1.342 -4.307 1.00 93.50 189 LEU A N 1
ATOM 1463 C CA . LEU A 1 189 ? -10.459 -0.749 -3.104 1.00 93.50 189 LEU A CA 1
ATOM 1464 C C . LEU A 1 189 ? -11.161 0.553 -2.683 1.00 93.50 189 LEU A C 1
ATOM 1466 O O . LEU A 1 189 ? -11.332 0.774 -1.484 1.00 93.50 189 LEU A O 1
ATOM 1470 N N . ASP A 1 190 ? -11.673 1.338 -3.635 1.00 92.44 190 ASP A N 1
ATOM 1471 C CA . ASP A 1 190 ? -12.495 2.528 -3.373 1.00 92.44 190 ASP A CA 1
ATOM 1472 C C . ASP A 1 190 ? -13.784 2.232 -2.583 1.00 92.44 190 ASP A C 1
ATOM 1474 O O . ASP A 1 190 ? -14.303 3.121 -1.913 1.00 92.44 190 ASP A O 1
ATOM 1478 N N . THR A 1 191 ? -14.284 0.988 -2.577 1.00 92.44 191 THR A N 1
ATOM 1479 C CA . THR A 1 191 ? -15.437 0.595 -1.736 1.00 92.44 191 THR A CA 1
ATOM 1480 C C . THR A 1 191 ? -15.081 0.357 -0.265 1.00 92.44 191 THR A C 1
ATOM 1482 O O . THR A 1 191 ? -15.971 0.145 0.556 1.00 92.44 191 THR A O 1
ATOM 1485 N N . THR A 1 192 ? -13.792 0.370 0.093 1.00 91.69 192 THR A N 1
ATOM 1486 C CA . THR A 1 192 ? -13.321 -0.032 1.430 1.00 91.69 192 THR A CA 1
ATOM 1487 C C . THR A 1 192 ? -13.083 1.135 2.392 1.00 91.69 192 THR A C 1
ATOM 1489 O O . THR A 1 192 ? -12.806 0.900 3.569 1.00 91.69 192 THR A O 1
ATOM 1492 N N . TRP A 1 193 ? -13.176 2.385 1.932 1.00 92.88 193 TRP A N 1
ATOM 1493 C CA . TRP A 1 193 ? -12.795 3.573 2.702 1.00 92.88 193 TRP A CA 1
ATOM 1494 C C . TRP A 1 193 ? -13.718 4.777 2.497 1.00 92.88 193 TRP A C 1
ATOM 1496 O O . TRP A 1 193 ? -14.596 4.782 1.639 1.00 92.88 193 TRP A O 1
ATOM 1506 N N . THR A 1 194 ? -13.453 5.818 3.287 1.00 84.50 194 THR A N 1
ATOM 1507 C CA . THR A 1 194 ? -13.975 7.188 3.144 1.00 84.50 194 THR A CA 1
ATOM 1508 C C . THR A 1 194 ? -12.811 8.181 3.127 1.00 84.50 194 THR A C 1
ATOM 1510 O O . THR A 1 194 ? -11.919 8.023 3.997 1.00 84.50 194 THR A O 1
#

pLDDT: mean 74.34, std 22.51, range [31.38, 98.19]

Sequence (194 aa):
MDQQHNNDEDAPKPSVPAQDTHKPFDPSRRRLAKAGAVCVPLLMTLANRPAWAHHCSLSQWQSGNMSQHNHLCTLGKSPGYWKTKDTWPSPLDAGSCSKTGSSYTCTGGTLFHDLTYGFGGTEHVGYSMRFVMLERNNNTFGPGNHVVAALLNAYEYPGDYVLTVANVHALYNEYLNGFMTSSELRSFLDTTWT

Radius of gyration: 31.13 Å; chains: 1; bounding box: 104×78×54 Å

Secondary structure (DSSP, 8-state):
--------------------------GGGTTSSSS-------TTTTTT-----SS--HHHHT-------S---B-B--HHHHTT-S---TT----EEEEETTEEEEESS-BTT-TTTS--SSTTTT-BHHHHHH---TTTSTTHHHHHHHHHHHHHSTTTBSS-HHHHHHHHHHHHTTSS-HHHHHHHHGGGB-